Protein AF-A0A1X7VG67-F1 (afdb_monomer_lite)

Secondary structure (DSSP, 8-state):
-HHHHHHHHT--------HHHHHHH--HHHHHHHHHHHHHHHHHHHHHHHHHSGGGTTS-----PPPEEEEE--TTS-HHHHHHHHHHHHHHHH-PPTT--SEEEEESSHHHHHHTT-EEHHHHHT----BTTB-PPP-PPPHHHHHHHHHHTTT--EEEETTGGGSBHHHHHHHHHHHHHHHT--SGGGG-EEEEEE-TTSPPPTTS-B--

Foldseek 3Di:
DPQLVVLVVLPDPDPPAALVRLLVPDDPVLNVVLVVLLVLVVLVLVVVVQCVPPVNVPDPDPDSQAAEEEAADDPPNCLLSSLLSSLNSQCVSPVDDRLADQEAEEECDQVQQSSNSHYHLCVLLVADDDDPLDDDDQDDDDPVVLVSSLSRHVNHAEYEYEALQQAAPVSLVSQQVSLCSSLVDPPGNVSHHYYYYHYPPDDHHDSHHGPD

Organism: Amphimedon queenslandica (NCBI:txid400682)

pLDDT: mean 86.24, std 13.5, range [42.44, 98.38]

Sequence (212 aa):
MEAVADIADMHINVPNLTLEQRETMLNVDQKRIFDKIKSHLISQKEREDLLENESSRLLRLDNIKLLRMFISGVGGTGKSFLIEAIKCLVDDIWHPKSGEIMCAIVAPTGIAAFNVGGLTIHRLFQLPIEHEGKTAGYWALNKEAQKRIKMTLKNLKIIIVDEVFMVSNLNLAYLHMRLEDIFGTDEWFGSKNILFVGDLLQLPPVNGRPIF

Structure (mmCIF, N/CA/C/O backbone):
data_AF-A0A1X7VG67-F1
#
_entry.id   AF-A0A1X7VG67-F1
#
loop_
_atom_site.group_PDB
_atom_site.id
_atom_site.type_symbol
_atom_site.label_atom_id
_atom_site.label_alt_id
_atom_site.label_comp_id
_atom_site.label_asym_id
_atom_site.label_entity_id
_atom_site.label_seq_id
_atom_site.pdbx_PDB_ins_code
_atom_site.Cartn_x
_atom_site.Cartn_y
_atom_site.Cartn_z
_atom_site.occupancy
_atom_site.B_iso_or_equiv
_atom_site.auth_seq_id
_atom_site.auth_comp_id
_atom_site.auth_asym_id
_atom_site.auth_atom_id
_atom_site.pdbx_PDB_model_num
ATOM 1 N N . MET A 1 1 ? 11.122 -9.925 13.834 1.00 45.12 1 MET A N 1
ATOM 2 C CA . MET A 1 1 ? 12.163 -8.992 14.289 1.00 45.12 1 MET A CA 1
ATOM 3 C C . MET A 1 1 ? 12.830 -8.342 13.097 1.00 45.12 1 MET A C 1
ATOM 5 O O . MET A 1 1 ? 12.718 -7.136 13.038 1.00 45.12 1 MET A O 1
ATOM 9 N N . GLU A 1 2 ? 13.354 -9.088 12.115 1.00 56.94 2 GLU A N 1
ATOM 10 C CA . GLU A 1 2 ? 14.059 -8.489 10.962 1.00 56.94 2 GLU A CA 1
ATOM 11 C C . GLU A 1 2 ? 13.278 -7.405 10.195 1.00 56.94 2 GLU A C 1
ATOM 13 O O . GLU A 1 2 ? 13.667 -6.263 10.282 1.00 56.94 2 GLU A O 1
ATOM 18 N N . ALA A 1 3 ? 12.132 -7.668 9.550 1.00 52.38 3 ALA A N 1
ATOM 19 C CA . ALA A 1 3 ? 11.489 -6.639 8.701 1.00 52.38 3 ALA A CA 1
ATOM 20 C C . ALA A 1 3 ? 11.080 -5.329 9.423 1.00 52.38 3 ALA A C 1
ATOM 22 O O . ALA A 1 3 ? 11.055 -4.272 8.808 1.00 52.38 3 ALA A O 1
ATOM 23 N N . VAL A 1 4 ? 10.740 -5.383 10.717 1.00 52.97 4 VAL A N 1
ATOM 24 C CA . VAL A 1 4 ? 10.391 -4.179 11.502 1.00 52.97 4 VAL A CA 1
ATOM 25 C C . VAL A 1 4 ? 11.649 -3.480 12.023 1.00 52.97 4 VAL A C 1
ATOM 27 O O . VAL A 1 4 ? 11.686 -2.255 12.037 1.00 52.97 4 VAL A O 1
ATOM 30 N N . ALA A 1 5 ? 12.677 -4.241 12.415 1.00 57.22 5 ALA A N 1
ATOM 31 C CA . ALA A 1 5 ? 13.991 -3.683 12.731 1.00 57.22 5 ALA A CA 1
ATOM 32 C C . ALA A 1 5 ? 14.588 -2.994 11.494 1.00 57.22 5 ALA A C 1
ATOM 34 O O . ALA A 1 5 ? 14.977 -1.841 11.582 1.00 57.22 5 ALA A O 1
ATOM 35 N N . ASP A 1 6 ? 14.496 -3.637 10.327 1.00 58.19 6 ASP A N 1
ATOM 36 C CA . ASP A 1 6 ? 14.920 -3.093 9.038 1.00 58.19 6 ASP A CA 1
ATOM 37 C C . ASP A 1 6 ? 14.194 -1.762 8.742 1.00 58.19 6 ASP A C 1
ATOM 39 O O . ASP A 1 6 ? 14.838 -0.788 8.380 1.00 58.19 6 ASP A O 1
ATOM 43 N N . ILE A 1 7 ? 12.871 -1.658 8.963 1.00 57.19 7 ILE A N 1
ATOM 44 C CA . ILE A 1 7 ? 12.135 -0.382 8.796 1.00 57.19 7 ILE A CA 1
ATOM 45 C C . ILE A 1 7 ? 12.596 0.683 9.803 1.00 57.19 7 ILE A C 1
ATOM 47 O O . ILE A 1 7 ? 12.692 1.855 9.444 1.00 57.19 7 ILE A O 1
ATOM 51 N N . ALA A 1 8 ? 12.869 0.300 11.054 1.00 52.00 8 ALA A N 1
ATOM 52 C CA . ALA A 1 8 ? 13.383 1.223 12.064 1.00 52.00 8 ALA A CA 1
ATOM 53 C C . ALA A 1 8 ? 14.789 1.742 11.704 1.00 52.00 8 ALA A C 1
ATOM 55 O O . ALA A 1 8 ? 15.074 2.916 11.938 1.00 52.00 8 ALA A O 1
ATOM 56 N N . ASP A 1 9 ? 15.612 0.909 11.066 1.00 49.28 9 ASP A N 1
ATOM 57 C CA . ASP A 1 9 ? 16.961 1.244 10.598 1.00 49.28 9 ASP A CA 1
ATOM 58 C C . ASP A 1 9 ? 16.964 1.993 9.246 1.00 49.28 9 ASP A C 1
ATOM 60 O O . ASP A 1 9 ? 17.943 2.651 8.898 1.00 49.28 9 ASP A O 1
ATOM 64 N N . MET A 1 10 ? 15.859 1.957 8.489 1.00 49.59 10 MET A N 1
ATOM 65 C CA . MET A 1 10 ? 15.687 2.630 7.189 1.00 49.59 10 MET A CA 1
ATOM 66 C C . MET A 1 10 ? 15.267 4.109 7.287 1.00 49.59 10 MET A C 1
ATOM 68 O O . MET A 1 10 ? 14.844 4.692 6.286 1.00 49.59 10 MET A O 1
ATOM 72 N N . HIS A 1 11 ? 15.401 4.753 8.453 1.00 46.88 11 HIS A N 1
ATOM 73 C CA . HIS A 1 11 ? 15.203 6.202 8.582 1.00 46.88 11 HIS A CA 1
ATOM 74 C C . HIS A 1 11 ? 16.294 6.965 7.813 1.00 46.88 11 HIS A C 1
ATOM 76 O O . HIS A 1 11 ? 17.353 7.306 8.338 1.00 46.88 11 HIS A O 1
ATOM 82 N N . ILE A 1 12 ? 16.021 7.247 6.541 1.00 45.28 12 ILE A N 1
ATOM 83 C CA . ILE A 1 12 ? 16.761 8.228 5.748 1.00 45.28 12 ILE A CA 1
ATOM 84 C C . ILE A 1 12 ? 16.631 9.590 6.442 1.00 45.28 12 ILE A C 1
ATOM 86 O O . ILE A 1 12 ? 15.564 9.928 6.953 1.00 45.28 12 ILE A O 1
ATOM 90 N N . ASN A 1 13 ? 17.716 10.373 6.424 1.00 42.44 13 ASN A N 1
ATOM 91 C CA . ASN A 1 13 ? 17.780 11.800 6.769 1.00 42.44 13 ASN A CA 1
ATOM 92 C C . ASN A 1 13 ? 16.864 12.647 5.855 1.00 42.44 13 ASN A C 1
ATOM 94 O O . ASN A 1 13 ? 17.321 13.503 5.098 1.00 42.44 13 ASN A O 1
ATOM 98 N N . VAL A 1 14 ? 15.559 12.400 5.890 1.00 49.91 14 VAL A N 1
ATOM 99 C CA . VAL A 1 14 ? 14.552 13.331 5.397 1.00 49.91 14 VAL A CA 1
ATOM 100 C C . VAL A 1 14 ? 14.423 14.403 6.481 1.00 49.91 14 VAL A C 1
ATOM 102 O O . VAL A 1 14 ? 14.423 14.052 7.665 1.00 49.91 14 VAL A O 1
ATOM 105 N N . PRO A 1 15 ? 14.346 15.704 6.149 1.00 54.53 15 PRO A N 1
ATOM 106 C CA . PRO A 1 15 ? 14.003 16.705 7.151 1.00 54.53 15 PRO A CA 1
ATOM 107 C C . PRO A 1 15 ? 12.752 16.236 7.904 1.00 54.53 15 PRO A C 1
ATOM 109 O O . PRO A 1 15 ? 11.798 15.776 7.273 1.00 54.53 15 PRO A O 1
ATOM 112 N N . ASN A 1 16 ? 12.781 16.306 9.239 1.00 69.12 16 ASN A N 1
ATOM 113 C CA . ASN A 1 16 ? 11.649 15.975 10.109 1.00 69.12 16 ASN A CA 1
ATOM 114 C C . ASN A 1 16 ? 10.507 16.973 9.855 1.00 69.12 16 ASN A C 1
ATOM 116 O O . ASN A 1 16 ? 10.297 17.908 10.623 1.00 69.12 16 ASN A O 1
ATOM 120 N N . LEU A 1 17 ? 9.820 16.808 8.727 1.00 82.31 17 LEU A N 1
ATOM 121 C CA . LEU A 1 17 ? 8.670 17.599 8.332 1.00 82.31 17 LEU A CA 1
ATOM 122 C C . LEU A 1 17 ? 7.432 17.017 9.000 1.00 82.31 17 LEU A C 1
ATOM 124 O O . LEU A 1 17 ? 7.167 15.814 8.892 1.00 82.31 17 LEU A O 1
ATOM 128 N N . THR A 1 18 ? 6.661 17.882 9.649 1.00 89.62 18 THR A N 1
ATOM 129 C CA . THR A 1 18 ? 5.347 17.527 10.188 1.00 89.62 18 THR A CA 1
ATOM 130 C C . THR A 1 18 ? 4.361 17.230 9.058 1.00 89.62 18 THR A C 1
ATOM 132 O O . THR A 1 18 ? 4.576 17.610 7.902 1.00 89.62 18 THR A O 1
ATOM 135 N N . LEU A 1 19 ? 3.243 16.576 9.385 1.00 91.19 19 LEU A N 1
ATOM 136 C CA . LEU A 1 19 ? 2.156 16.356 8.430 1.00 91.19 19 LEU A CA 1
ATOM 137 C C . LEU A 1 19 ? 1.671 17.677 7.810 1.00 91.19 19 LEU A C 1
ATOM 139 O O . LEU A 1 19 ? 1.548 17.775 6.594 1.00 91.19 19 LEU A O 1
ATOM 143 N N . GLU A 1 20 ? 1.481 18.713 8.629 1.00 91.62 20 GLU A N 1
ATOM 144 C CA . GLU A 1 20 ? 1.053 20.044 8.181 1.00 91.62 20 GLU A CA 1
ATOM 145 C C . GLU A 1 20 ? 2.049 20.676 7.192 1.00 91.62 20 GLU A C 1
ATOM 147 O O . GLU A 1 20 ? 1.663 21.182 6.135 1.00 91.62 20 GLU A O 1
ATOM 152 N N . GLN A 1 21 ? 3.352 20.580 7.478 1.00 92.00 21 GLN A N 1
ATOM 153 C CA . GLN A 1 21 ? 4.392 21.059 6.565 1.00 92.00 21 GLN A CA 1
ATOM 154 C C . GLN A 1 21 ? 4.376 20.288 5.242 1.00 92.00 21 GLN A C 1
ATOM 156 O O . GLN A 1 21 ? 4.475 20.891 4.177 1.00 92.00 21 GLN A O 1
ATOM 161 N N . ARG A 1 22 ? 4.190 18.964 5.282 1.00 92.81 22 ARG A N 1
ATOM 162 C CA . ARG A 1 22 ? 4.081 18.152 4.062 1.00 92.81 22 ARG A CA 1
ATOM 163 C C . ARG A 1 22 ? 2.857 18.534 3.242 1.00 92.81 22 ARG A C 1
ATOM 165 O O . ARG A 1 22 ? 2.981 18.695 2.034 1.00 92.81 22 ARG A O 1
ATOM 172 N N . GLU A 1 23 ? 1.707 18.732 3.884 1.00 93.19 23 GLU A N 1
ATOM 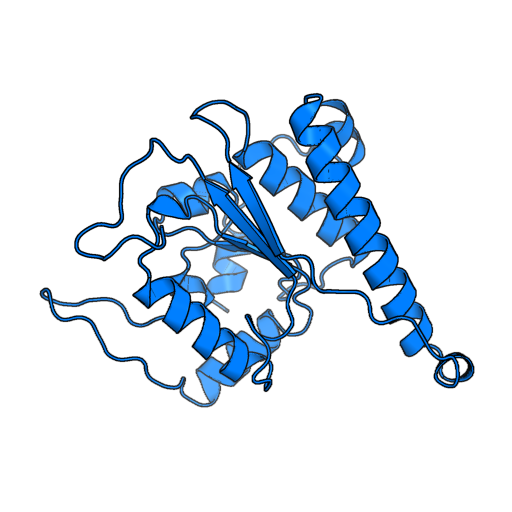173 C CA . GLU A 1 23 ? 0.461 19.112 3.212 1.00 93.19 23 GLU A CA 1
ATOM 174 C C . GLU A 1 23 ? 0.571 20.445 2.465 1.00 93.19 23 GLU A C 1
ATOM 176 O O . GLU A 1 23 ? 0.061 20.558 1.351 1.00 93.19 23 GLU A O 1
ATOM 181 N N . THR A 1 24 ? 1.251 21.435 3.050 1.00 94.31 24 THR A N 1
ATOM 182 C CA . THR A 1 24 ? 1.459 22.752 2.415 1.00 94.31 24 THR A CA 1
ATOM 183 C C . THR A 1 24 ? 2.445 22.715 1.247 1.00 94.31 24 THR A C 1
ATOM 185 O O . THR A 1 24 ? 2.394 23.580 0.376 1.00 94.31 24 THR A O 1
ATOM 188 N N . MET A 1 25 ? 3.317 21.705 1.200 1.00 94.75 25 MET A N 1
ATOM 189 C CA . MET A 1 25 ? 4.296 21.496 0.130 1.00 94.75 25 MET A CA 1
ATOM 190 C C . MET A 1 25 ? 3.759 20.679 -1.057 1.00 94.75 25 MET A C 1
ATOM 192 O O . MET A 1 25 ? 4.447 20.569 -2.073 1.00 94.75 25 MET A O 1
ATOM 196 N N . LEU A 1 26 ? 2.555 20.101 -0.963 1.00 95.25 26 LEU A N 1
ATOM 197 C CA . LEU A 1 26 ? 1.952 19.357 -2.072 1.00 95.25 26 LEU A CA 1
ATOM 198 C C . LEU A 1 26 ? 1.539 20.306 -3.202 1.00 95.25 26 LEU A C 1
ATOM 200 O O . LEU A 1 26 ? 0.904 21.336 -2.976 1.00 95.25 26 LEU A O 1
ATOM 204 N N . ASN A 1 27 ? 1.832 19.923 -4.446 1.00 94.56 27 ASN A N 1
ATOM 205 C CA . ASN A 1 27 ? 1.261 20.610 -5.603 1.00 94.56 27 ASN A CA 1
ATOM 206 C C . ASN A 1 27 ? -0.253 20.334 -5.721 1.00 94.56 27 ASN A C 1
ATOM 208 O O . ASN A 1 27 ? -0.798 19.470 -5.037 1.00 94.56 27 ASN A O 1
ATOM 212 N N . VAL A 1 28 ? -0.943 21.051 -6.612 1.00 96.00 28 VAL A N 1
ATOM 213 C CA . VAL A 1 28 ? -2.412 20.988 -6.745 1.00 96.00 28 VAL A CA 1
ATOM 214 C C . VAL A 1 28 ? -2.927 19.563 -7.001 1.00 96.00 28 VAL A C 1
ATOM 216 O O . VAL A 1 28 ? -3.897 19.135 -6.370 1.00 96.00 28 VAL A O 1
ATOM 219 N N . ASP A 1 29 ? -2.269 18.805 -7.880 1.00 94.44 29 ASP A N 1
ATOM 220 C CA . ASP A 1 29 ? -2.687 17.440 -8.221 1.00 94.44 29 ASP A CA 1
ATOM 221 C C . ASP A 1 29 ? -2.422 16.461 -7.074 1.00 94.44 29 ASP A C 1
ATOM 223 O O . ASP A 1 29 ? -3.289 15.661 -6.709 1.00 94.44 29 ASP A O 1
ATOM 227 N N . GLN A 1 30 ? -1.244 16.559 -6.457 1.00 96.25 30 GLN A N 1
ATOM 228 C CA . GLN A 1 30 ? -0.886 15.782 -5.275 1.00 96.25 30 GLN A CA 1
ATOM 229 C C . GLN A 1 30 ? -1.851 16.063 -4.121 1.00 96.25 30 GLN A C 1
ATOM 231 O O . GLN A 1 30 ? -2.331 15.121 -3.494 1.00 96.25 30 GLN A O 1
ATOM 236 N N . LYS A 1 31 ? -2.183 17.335 -3.870 1.00 97.12 31 LYS A N 1
ATOM 237 C CA . LYS A 1 31 ? -3.097 17.756 -2.804 1.00 97.12 31 LYS A CA 1
ATOM 238 C C . LYS A 1 31 ? -4.499 17.202 -3.030 1.00 97.12 31 LYS A C 1
ATOM 240 O O . LYS A 1 31 ? -5.077 16.631 -2.113 1.00 97.12 31 LYS A O 1
ATOM 245 N N . ARG A 1 32 ? -5.004 17.235 -4.268 1.00 97.31 32 ARG A N 1
ATOM 246 C CA . ARG A 1 32 ? -6.292 16.619 -4.626 1.00 97.31 32 ARG A CA 1
ATOM 247 C C . ARG A 1 32 ? -6.329 15.117 -4.323 1.00 97.31 32 ARG A C 1
ATOM 249 O O . ARG A 1 32 ? -7.335 14.614 -3.822 1.00 97.31 32 ARG A O 1
ATOM 256 N N . ILE A 1 33 ? -5.260 14.391 -4.654 1.00 97.44 33 ILE A N 1
ATOM 257 C CA . ILE A 1 33 ? -5.152 12.952 -4.369 1.00 97.44 33 ILE A CA 1
ATOM 258 C C . ILE A 1 33 ? -5.068 12.720 -2.859 1.00 97.44 33 ILE A C 1
ATOM 260 O O . ILE A 1 33 ? -5.794 11.883 -2.322 1.00 97.44 33 ILE A O 1
ATOM 264 N N . PHE A 1 34 ? -4.213 13.483 -2.184 1.00 98.06 34 PHE A N 1
ATOM 265 C CA . PHE A 1 34 ? -3.998 13.406 -0.749 1.00 98.06 34 PHE A CA 1
ATOM 266 C C . PHE A 1 34 ? -5.288 13.664 0.038 1.00 98.06 34 PHE A C 1
ATOM 268 O O . PHE A 1 34 ? -5.648 12.855 0.885 1.00 98.06 34 PHE A O 1
ATOM 275 N N . ASP A 1 35 ? -6.038 14.717 -0.290 1.00 97.88 35 ASP A N 1
ATOM 276 C CA . ASP A 1 35 ? -7.285 15.071 0.398 1.00 97.88 35 ASP A CA 1
ATOM 277 C C . ASP A 1 35 ? -8.365 13.997 0.220 1.00 97.88 35 ASP A C 1
ATOM 279 O O . ASP A 1 35 ? -9.099 13.683 1.159 1.00 97.88 35 ASP A O 1
ATOM 283 N N . LYS A 1 36 ? -8.422 13.361 -0.958 1.00 97.88 36 LYS A N 1
ATOM 284 C CA . LYS A 1 36 ? -9.307 12.212 -1.195 1.00 97.88 36 LYS A CA 1
ATOM 285 C C . LYS A 1 36 ? -8.945 11.025 -0.298 1.00 97.88 36 LYS A C 1
ATOM 287 O O . LYS A 1 36 ? -9.838 10.399 0.269 1.00 97.88 36 LYS A O 1
ATOM 292 N N . ILE A 1 37 ? -7.654 10.712 -0.173 1.00 98.12 37 ILE A N 1
ATOM 293 C CA . ILE A 1 37 ? -7.167 9.638 0.705 1.00 98.12 37 ILE A CA 1
ATOM 294 C C . ILE A 1 37 ? -7.446 9.995 2.171 1.00 98.12 37 ILE A C 1
ATOM 296 O O . ILE A 1 37 ? -7.961 9.162 2.909 1.00 98.12 37 ILE A O 1
ATOM 300 N N . LYS A 1 38 ? -7.182 11.241 2.575 1.00 98.00 38 LYS A N 1
ATOM 301 C CA . LYS A 1 38 ? -7.423 11.756 3.927 1.00 98.00 38 LYS A CA 1
ATOM 302 C C . LYS A 1 38 ? -8.879 11.653 4.340 1.00 98.00 38 LYS A C 1
ATOM 304 O O . LYS A 1 38 ? -9.159 11.053 5.370 1.00 98.00 38 LYS A O 1
ATOM 309 N N . SER A 1 39 ? -9.800 12.155 3.521 1.00 97.00 39 SER A N 1
ATOM 310 C CA . SER A 1 39 ? -11.235 12.041 3.797 1.00 97.00 39 SER A CA 1
ATOM 311 C C . SER A 1 39 ? -11.663 10.582 3.967 1.00 97.00 39 SER A C 1
ATOM 313 O O . SER A 1 39 ? -12.365 10.259 4.921 1.00 97.00 39 SER A O 1
ATOM 315 N N . HIS A 1 40 ? -11.184 9.689 3.096 1.00 97.06 40 HIS A N 1
ATOM 316 C CA . HIS A 1 40 ? -11.488 8.262 3.180 1.00 97.06 40 HIS A CA 1
ATOM 317 C C . HIS A 1 40 ? -10.969 7.618 4.476 1.00 97.06 40 HIS A C 1
ATOM 319 O O . HIS A 1 40 ? -11.702 6.889 5.144 1.00 97.06 40 HIS A O 1
ATOM 325 N N . LEU A 1 41 ? -9.710 7.879 4.836 1.00 96.81 41 LEU A N 1
ATOM 326 C CA . LEU A 1 41 ? -9.084 7.322 6.037 1.00 96.81 41 LEU A CA 1
ATOM 327 C C . LEU A 1 41 ? -9.730 7.854 7.323 1.00 96.81 41 LEU A C 1
ATOM 329 O O . LEU A 1 41 ? -9.944 7.075 8.248 1.00 96.81 41 LEU A O 1
ATOM 333 N N . ILE A 1 42 ? -10.106 9.136 7.362 1.00 96.00 42 ILE A N 1
ATOM 334 C CA . ILE A 1 42 ? -10.838 9.722 8.494 1.00 96.00 42 ILE A CA 1
ATOM 335 C C . ILE A 1 42 ? -12.189 9.024 8.676 1.00 96.00 42 ILE A C 1
ATOM 337 O O . ILE A 1 42 ? -12.471 8.546 9.769 1.00 96.00 42 ILE A O 1
ATOM 341 N N . SER A 1 43 ? -12.981 8.853 7.611 1.00 94.00 43 SER A N 1
ATOM 342 C CA . SER A 1 43 ? -14.260 8.133 7.712 1.00 94.00 43 SER A CA 1
ATOM 343 C C . SER A 1 43 ? -14.084 6.681 8.169 1.00 94.00 43 SER A C 1
ATOM 345 O O . SER A 1 43 ? -14.915 6.151 8.907 1.00 94.00 43 SER A O 1
ATOM 347 N N . GLN A 1 44 ? -12.996 6.017 7.760 1.00 93.38 44 GLN A N 1
ATOM 348 C CA . GLN A 1 44 ? -12.670 4.685 8.274 1.00 93.38 44 GLN A CA 1
ATOM 349 C C . GLN A 1 44 ? -12.354 4.704 9.768 1.00 93.38 44 GLN A C 1
ATOM 351 O O . GLN A 1 44 ? -12.870 3.854 10.490 1.00 93.38 44 GLN A O 1
ATOM 356 N N . LYS A 1 45 ? -11.550 5.666 10.233 1.00 93.69 45 LYS A N 1
ATOM 357 C CA . LYS A 1 45 ? -11.225 5.825 11.653 1.00 93.69 45 LYS A CA 1
ATOM 358 C C . LYS A 1 45 ? -12.477 6.089 12.491 1.00 93.69 45 LYS A C 1
ATOM 360 O O . LYS A 1 45 ? -12.700 5.383 13.467 1.00 93.69 45 LYS A O 1
ATOM 365 N N . GLU A 1 46 ? -13.332 7.015 12.063 1.00 91.94 46 GLU A N 1
ATOM 366 C CA . GLU A 1 46 ? -14.606 7.322 12.730 1.00 91.94 46 GLU A CA 1
ATOM 367 C C . GLU A 1 46 ? -15.481 6.070 12.877 1.00 91.94 46 GLU A C 1
ATOM 369 O O . GLU A 1 46 ? -16.049 5.811 13.938 1.00 91.94 46 GLU A O 1
ATOM 374 N N . ARG A 1 47 ? -15.559 5.239 11.830 1.00 88.12 47 ARG A N 1
ATOM 375 C CA . ARG A 1 47 ? -16.298 3.974 11.890 1.00 88.12 47 ARG A CA 1
ATOM 376 C C . ARG A 1 47 ? -15.671 2.971 12.858 1.00 88.12 47 ARG A C 1
ATOM 378 O O . ARG A 1 47 ? -16.409 2.270 13.547 1.00 88.12 47 ARG A O 1
ATOM 385 N N . GLU A 1 48 ? -14.347 2.854 12.882 1.00 89.75 48 GLU A N 1
ATOM 386 C CA . GLU A 1 48 ? -13.649 1.984 13.836 1.00 89.75 48 GLU A CA 1
ATOM 387 C C . GLU A 1 48 ? -13.940 2.412 15.280 1.00 89.75 48 GLU A C 1
ATOM 389 O O . GLU A 1 48 ? -14.357 1.575 16.081 1.00 89.75 48 GLU A O 1
ATOM 394 N N . ASP A 1 49 ? -13.852 3.712 15.573 1.00 89.25 49 ASP A N 1
ATOM 395 C CA . ASP A 1 49 ? -14.129 4.276 16.900 1.00 89.25 49 ASP A CA 1
ATOM 396 C C . ASP A 1 49 ? -15.588 4.040 17.334 1.00 89.25 49 ASP A C 1
ATOM 398 O O . ASP A 1 49 ? -15.870 3.734 18.496 1.00 89.25 49 ASP A O 1
ATOM 402 N N . LEU A 1 50 ? -16.537 4.103 16.392 1.00 86.12 50 LEU A N 1
ATOM 403 C CA . LEU A 1 50 ? -17.937 3.757 16.650 1.00 86.12 50 LEU A CA 1
ATOM 404 C C . LEU A 1 50 ? -18.134 2.266 16.958 1.00 86.12 50 LEU A C 1
ATOM 406 O O . LEU A 1 50 ? -18.963 1.932 17.797 1.00 86.12 50 LEU A O 1
ATOM 410 N N . LEU A 1 51 ? -17.405 1.361 16.300 1.00 82.62 51 LEU A N 1
ATOM 411 C CA . LEU A 1 51 ? -17.532 -0.089 16.513 1.00 82.62 51 LEU A CA 1
ATOM 412 C C . LEU A 1 51 ? -16.877 -0.571 17.815 1.00 82.62 51 LEU A C 1
ATOM 414 O O . LEU A 1 51 ? -17.295 -1.599 18.372 1.00 82.62 51 LEU A O 1
ATOM 418 N N . GLU A 1 52 ? -15.863 0.153 18.288 1.00 82.38 52 GLU A N 1
ATOM 419 C CA . GLU A 1 52 ? -15.260 -0.040 19.608 1.00 82.38 52 GLU A CA 1
ATOM 420 C C . GLU A 1 52 ? -16.219 0.373 20.737 1.00 82.38 52 GLU A C 1
ATOM 422 O O . GLU A 1 52 ? -16.190 -0.222 21.815 1.00 82.38 52 GLU A O 1
ATOM 427 N N . ASN A 1 53 ? -17.136 1.312 20.480 1.00 79.62 53 ASN A N 1
ATOM 428 C CA . ASN A 1 53 ? -18.178 1.700 21.426 1.00 79.62 53 ASN A CA 1
ATOM 429 C C . ASN A 1 53 ? -19.389 0.744 21.358 1.00 79.62 53 ASN A C 1
ATOM 431 O O . ASN A 1 53 ? -20.173 0.762 20.407 1.00 79.62 53 ASN A O 1
ATOM 435 N N . GLU A 1 54 ? -19.576 -0.089 22.390 1.00 66.19 54 GLU A N 1
ATOM 436 C CA . GLU A 1 54 ? -20.618 -1.132 22.430 1.00 66.19 54 GLU A CA 1
ATOM 437 C C . GLU A 1 54 ? -22.043 -0.613 22.174 1.00 66.19 54 GLU A C 1
ATOM 439 O O . GLU A 1 54 ? -22.842 -1.315 21.551 1.00 66.19 54 GLU A O 1
ATOM 444 N N . SER A 1 55 ? -22.346 0.626 22.574 1.00 69.31 55 SER A N 1
ATOM 445 C CA . SER A 1 55 ? -23.670 1.249 22.402 1.00 69.31 55 SER A CA 1
ATOM 446 C C . SER A 1 55 ? -24.035 1.514 20.934 1.00 69.31 55 SER A C 1
ATOM 448 O O . SER A 1 55 ? -25.214 1.575 20.587 1.00 69.31 55 SER A O 1
ATOM 450 N N . SER A 1 56 ? -23.037 1.652 20.059 1.00 63.19 56 SER A N 1
ATOM 451 C CA . SER A 1 56 ? -23.211 2.062 18.659 1.00 63.19 56 SER A CA 1
ATOM 452 C C . SER A 1 56 ? -23.263 0.883 17.679 1.00 63.19 56 SER A C 1
ATOM 454 O O . SER A 1 56 ? -23.576 1.075 16.504 1.00 63.19 56 SER A O 1
ATOM 456 N N . ARG A 1 57 ? -23.031 -0.356 18.145 1.00 58.84 57 ARG A N 1
ATOM 457 C CA . ARG A 1 57 ? -23.015 -1.578 17.309 1.00 58.84 57 ARG A CA 1
ATOM 458 C C . ARG A 1 57 ? -24.355 -1.916 16.643 1.00 58.84 57 ARG A C 1
ATOM 460 O O . ARG A 1 57 ? -24.378 -2.689 15.690 1.00 58.84 57 ARG A O 1
ATOM 467 N N . LEU A 1 58 ? -25.459 -1.353 17.138 1.00 59.56 58 LEU A N 1
ATOM 468 C CA . LEU A 1 58 ? -26.814 -1.559 16.608 1.00 59.56 58 LEU A CA 1
ATOM 469 C C . LEU A 1 58 ? -27.169 -0.613 15.447 1.00 59.56 58 LEU A C 1
ATOM 471 O O . LEU A 1 58 ? -28.207 -0.794 14.808 1.00 59.56 58 LEU A O 1
ATOM 475 N N . LEU A 1 59 ? -26.333 0.388 15.157 1.00 62.69 59 LEU A N 1
ATOM 476 C CA . LEU A 1 59 ? -26.550 1.294 14.034 1.00 62.69 59 LEU A CA 1
ATOM 477 C C . LEU A 1 59 ? -26.137 0.605 12.728 1.00 62.69 59 LEU A C 1
ATOM 479 O O . LEU A 1 59 ? -25.037 0.062 12.613 1.00 62.69 59 LEU A O 1
ATOM 483 N N . ARG A 1 60 ? -27.013 0.645 11.714 1.00 56.91 60 ARG A N 1
ATOM 484 C CA . ARG A 1 60 ? -26.630 0.317 10.335 1.00 56.91 60 ARG A CA 1
ATOM 485 C C . ARG A 1 60 ? -25.626 1.366 9.867 1.00 56.91 60 ARG A C 1
ATOM 487 O O . ARG A 1 60 ? -26.011 2.440 9.423 1.00 56.91 60 ARG A O 1
ATOM 494 N N . LEU A 1 61 ? -24.347 1.053 10.015 1.00 63.91 61 LEU A N 1
ATOM 495 C CA . LEU A 1 61 ? -23.258 1.841 9.462 1.00 63.91 61 LEU A CA 1
ATOM 496 C C . LEU A 1 61 ? -23.166 1.531 7.970 1.00 63.91 61 LEU A C 1
ATOM 498 O O . LEU A 1 61 ? -23.061 0.362 7.586 1.00 63.91 61 LEU A O 1
ATOM 502 N N . ASP A 1 62 ? -23.197 2.568 7.138 1.00 66.31 62 ASP A N 1
ATOM 503 C CA . ASP A 1 62 ? -22.972 2.407 5.708 1.00 66.31 62 ASP A CA 1
ATOM 504 C C . ASP A 1 62 ? -21.628 1.719 5.457 1.00 66.31 62 ASP A C 1
ATOM 506 O O . ASP A 1 62 ? -20.626 1.917 6.166 1.00 66.31 62 ASP A O 1
ATOM 510 N N . ASN A 1 63 ? -21.610 0.844 4.450 1.00 71.56 63 ASN A N 1
ATOM 511 C CA . ASN A 1 63 ? -20.409 0.086 4.172 1.00 71.56 63 ASN A CA 1
ATOM 512 C C . ASN A 1 63 ? -19.375 0.993 3.491 1.00 71.56 63 ASN A C 1
ATOM 514 O O . ASN A 1 63 ? -19.548 1.362 2.330 1.00 71.56 63 ASN A O 1
ATOM 518 N N . ILE A 1 64 ? -18.301 1.359 4.200 1.00 82.38 64 ILE A N 1
ATOM 519 C CA . ILE A 1 64 ? -17.221 2.159 3.621 1.00 82.38 64 ILE A CA 1
ATOM 520 C C . ILE A 1 64 ? -16.499 1.277 2.609 1.00 82.38 64 ILE A C 1
ATOM 522 O O . ILE A 1 64 ? -15.807 0.322 2.969 1.00 82.38 64 ILE A O 1
ATOM 526 N N . LYS A 1 65 ? -16.680 1.584 1.324 1.00 89.94 65 LYS A N 1
ATOM 527 C CA . LYS A 1 65 ? -16.021 0.863 0.237 1.00 89.94 65 LYS A CA 1
ATOM 528 C C . LYS A 1 65 ? -14.510 1.031 0.354 1.00 89.94 65 LYS A C 1
ATOM 530 O O . LYS A 1 65 ? -14.033 2.151 0.454 1.00 89.94 65 LYS A O 1
ATOM 535 N N . LEU A 1 66 ? -13.762 -0.067 0.280 1.00 93.62 66 LEU A N 1
ATOM 536 C CA . LEU A 1 66 ? -12.299 -0.042 0.343 1.00 93.62 66 LEU A CA 1
ATOM 537 C C . LEU A 1 66 ? -11.693 0.865 -0.730 1.00 93.62 66 LEU A C 1
ATOM 539 O O . LEU A 1 66 ? -12.104 0.834 -1.896 1.00 93.62 66 LEU A O 1
ATOM 543 N N . LEU A 1 67 ? -10.675 1.630 -0.340 1.00 95.69 67 LEU A N 1
ATOM 544 C CA . LEU A 1 67 ? -9.953 2.500 -1.252 1.00 95.69 67 LEU A CA 1
ATOM 545 C C . LEU A 1 67 ? -9.022 1.665 -2.123 1.00 95.69 67 LEU A C 1
ATOM 547 O O . LEU A 1 67 ? -8.095 1.026 -1.629 1.00 95.69 67 LEU A O 1
ATOM 551 N N . ARG A 1 68 ? -9.276 1.679 -3.430 1.00 95.25 68 ARG A N 1
ATOM 552 C CA . ARG A 1 68 ? -8.414 1.064 -4.442 1.00 95.25 68 ARG A CA 1
ATOM 553 C C . ARG A 1 68 ? -8.129 2.109 -5.499 1.00 95.25 68 ARG A C 1
ATOM 555 O O . ARG A 1 68 ? -9.041 2.510 -6.222 1.00 95.25 68 ARG A O 1
ATOM 562 N N . MET A 1 69 ? -6.901 2.606 -5.536 1.00 95.88 69 MET A N 1
ATOM 563 C CA . MET A 1 69 ? -6.516 3.688 -6.440 1.00 95.88 69 MET A CA 1
ATOM 564 C C . MET A 1 69 ? -5.213 3.366 -7.153 1.00 95.88 69 MET A C 1
ATOM 566 O O . MET A 1 69 ? -4.321 2.736 -6.594 1.00 95.88 69 MET A O 1
ATOM 570 N N . PHE A 1 70 ? -5.114 3.851 -8.383 1.00 95.12 70 PHE A N 1
ATOM 571 C CA . PHE A 1 70 ? -3.873 3.921 -9.133 1.00 95.12 70 PHE A CA 1
ATOM 572 C C . PHE A 1 70 ? -3.493 5.395 -9.303 1.00 95.12 70 PHE A C 1
ATOM 574 O O . PHE A 1 70 ? -4.333 6.217 -9.675 1.00 95.12 70 PHE A O 1
ATOM 581 N N . ILE A 1 71 ? -2.246 5.724 -8.980 1.00 95.19 71 ILE A N 1
ATOM 582 C CA . ILE A 1 71 ? -1.670 7.063 -9.025 1.00 95.19 71 ILE A CA 1
ATOM 583 C C . ILE A 1 71 ? -0.527 7.027 -10.035 1.00 95.19 71 ILE A C 1
ATOM 585 O O . ILE A 1 71 ? 0.543 6.479 -9.770 1.00 95.19 71 ILE A O 1
ATOM 589 N N . SER A 1 72 ? -0.772 7.626 -11.197 1.00 92.81 72 SER A N 1
ATOM 590 C CA . SER A 1 72 ? 0.230 7.770 -12.248 1.00 92.81 72 SER A CA 1
ATOM 591 C C . SER A 1 72 ? 0.897 9.134 -12.176 1.00 92.81 72 SER A C 1
ATOM 593 O O . SER A 1 72 ? 0.250 10.143 -11.900 1.00 92.81 72 SER A O 1
ATOM 595 N N . GLY A 1 73 ? 2.175 9.182 -12.521 1.00 90.06 73 GLY A N 1
ATOM 596 C CA . GLY A 1 73 ? 2.887 10.425 -12.783 1.00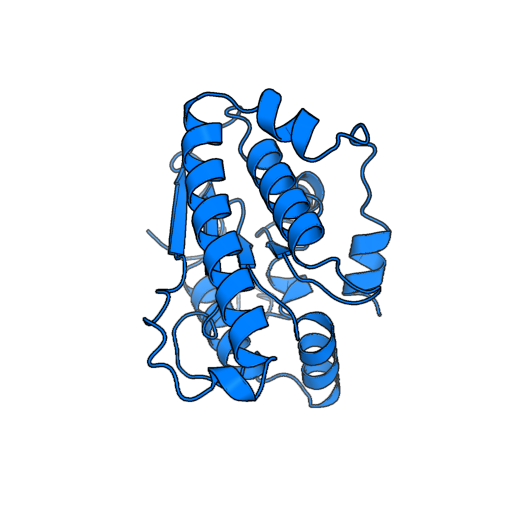 90.06 73 GLY A CA 1
ATOM 597 C C . GLY A 1 73 ? 4.245 10.130 -13.390 1.00 90.06 73 GLY A C 1
ATOM 598 O O . GLY A 1 73 ? 4.862 9.128 -13.032 1.00 90.06 73 GLY A O 1
ATOM 599 N N . VAL A 1 74 ? 4.723 10.994 -14.282 1.00 88.44 74 VAL A N 1
ATOM 600 C CA . VAL A 1 74 ? 6.051 10.821 -14.882 1.00 88.44 74 VAL A CA 1
ATOM 601 C C . VAL A 1 74 ? 7.167 10.945 -13.834 1.00 88.44 74 VAL A C 1
ATOM 603 O O . VAL A 1 74 ? 6.947 11.394 -12.701 1.00 88.44 74 VAL A O 1
ATOM 606 N N . GLY A 1 75 ? 8.377 10.505 -14.168 1.00 85.38 75 GLY A N 1
ATOM 607 C CA . GLY A 1 75 ? 9.571 10.762 -13.359 1.00 85.38 75 GLY A CA 1
ATOM 608 C C . GLY A 1 75 ? 9.680 12.237 -12.937 1.00 85.38 75 GLY A C 1
ATOM 609 O O . GLY A 1 75 ? 9.438 13.142 -13.730 1.00 85.38 75 GLY A O 1
ATOM 610 N N . GLY A 1 76 ? 10.010 12.485 -11.666 1.00 85.56 76 GLY A N 1
ATOM 611 C CA . GLY A 1 76 ? 10.190 13.845 -11.138 1.00 85.56 76 GLY A CA 1
ATOM 612 C C . GLY A 1 76 ? 8.921 14.571 -10.664 1.00 85.56 76 GLY A C 1
ATOM 613 O O . GLY A 1 76 ? 9.036 15.670 -10.138 1.00 85.56 76 GLY A O 1
ATOM 614 N N . THR A 1 77 ? 7.723 13.977 -10.743 1.00 89.31 77 THR A N 1
ATOM 615 C CA . THR A 1 77 ? 6.475 14.620 -10.258 1.00 89.31 77 THR A CA 1
ATOM 616 C C . THR A 1 77 ? 6.253 14.541 -8.741 1.00 89.31 77 THR A C 1
ATOM 618 O O . THR A 1 77 ? 5.165 14.850 -8.258 1.00 89.31 77 THR A O 1
ATOM 621 N N . GLY A 1 78 ? 7.247 14.091 -7.967 1.00 91.19 78 GLY A N 1
ATOM 622 C CA . GLY A 1 78 ? 7.155 14.000 -6.505 1.00 91.19 78 GLY A CA 1
ATOM 623 C C . GLY A 1 78 ? 6.254 12.875 -5.975 1.00 91.19 78 GLY A C 1
ATOM 624 O O . GLY A 1 78 ? 5.687 13.012 -4.895 1.00 91.19 78 GLY A O 1
ATOM 625 N N . LYS A 1 79 ? 6.110 11.756 -6.702 1.00 93.50 79 LYS A N 1
ATOM 626 C CA . LYS A 1 79 ? 5.329 10.583 -6.248 1.00 93.50 79 LYS A CA 1
ATOM 627 C C . LYS A 1 79 ? 5.794 10.062 -4.882 1.00 93.50 79 LYS A C 1
ATOM 629 O O . LYS A 1 79 ? 4.966 9.860 -4.002 1.00 93.50 79 LYS A O 1
ATOM 634 N N . SER A 1 80 ? 7.106 9.931 -4.682 1.00 93.00 80 SER A N 1
ATOM 635 C CA . SER A 1 80 ? 7.695 9.499 -3.406 1.00 93.00 80 SER A CA 1
ATOM 636 C C . SER A 1 80 ? 7.335 10.448 -2.258 1.00 93.00 80 SER A C 1
ATOM 638 O O . SER A 1 80 ? 6.935 9.993 -1.193 1.00 93.00 80 SER A O 1
ATOM 640 N N . PHE A 1 81 ? 7.342 11.764 -2.504 1.00 94.12 81 PHE A N 1
ATOM 641 C CA . PHE A 1 81 ? 6.921 12.758 -1.511 1.00 94.12 81 PHE A CA 1
ATOM 642 C C . PHE A 1 81 ? 5.440 12.607 -1.125 1.00 94.12 81 PHE A C 1
ATOM 644 O O . PHE A 1 81 ? 5.091 12.696 0.052 1.00 94.12 81 PHE A O 1
ATOM 651 N N . LEU A 1 82 ? 4.565 12.318 -2.096 1.00 96.31 82 LEU A N 1
ATOM 652 C CA . LEU A 1 82 ? 3.156 12.021 -1.825 1.00 96.31 82 LEU A CA 1
ATOM 653 C C . 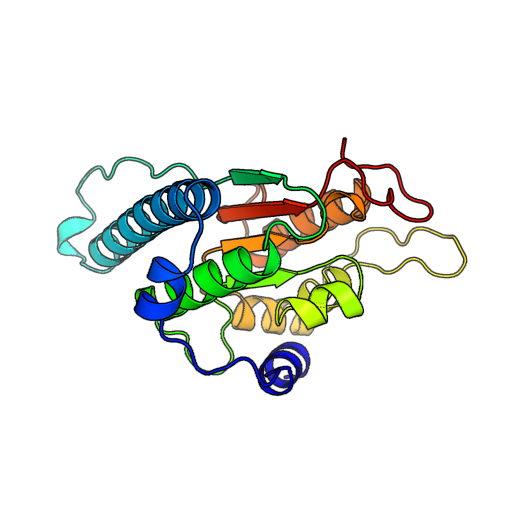LEU A 1 82 ? 2.993 10.736 -0.993 1.00 96.31 82 LEU A C 1
ATOM 655 O O . LEU A 1 82 ? 2.190 10.722 -0.061 1.00 96.31 82 LEU A O 1
ATOM 659 N N . ILE A 1 83 ? 3.758 9.678 -1.291 1.00 96.62 83 ILE A N 1
ATOM 660 C CA . ILE A 1 83 ? 3.761 8.428 -0.509 1.00 96.62 83 ILE A CA 1
ATOM 661 C C . ILE A 1 83 ? 4.160 8.703 0.947 1.00 96.62 83 ILE A C 1
ATOM 663 O O . ILE A 1 83 ? 3.471 8.257 1.866 1.00 96.62 83 ILE A O 1
ATOM 667 N N . GLU A 1 84 ? 5.224 9.477 1.166 1.00 94.38 84 GLU A N 1
ATOM 668 C CA . GLU A 1 84 ? 5.662 9.866 2.509 1.00 94.38 84 GLU A CA 1
ATOM 669 C C . GLU A 1 84 ? 4.597 10.679 3.254 1.00 94.38 84 GLU A C 1
ATOM 671 O O . GLU A 1 84 ? 4.330 10.413 4.425 1.00 94.38 84 GLU A O 1
ATOM 676 N N . ALA A 1 85 ? 3.944 11.638 2.588 1.00 95.94 85 ALA A N 1
ATOM 677 C CA . ALA A 1 85 ? 2.862 12.411 3.194 1.00 95.94 85 ALA A CA 1
ATOM 678 C C . ALA A 1 85 ? 1.695 11.505 3.628 1.00 95.94 85 ALA A C 1
ATOM 680 O O . ALA A 1 85 ? 1.174 11.660 4.732 1.00 95.94 85 ALA A O 1
ATOM 681 N N . ILE A 1 86 ? 1.312 10.526 2.798 1.00 97.62 86 ILE A N 1
ATOM 682 C CA . ILE A 1 86 ? 0.262 9.549 3.132 1.00 97.62 86 ILE A CA 1
ATOM 683 C C . ILE A 1 86 ? 0.685 8.669 4.316 1.00 97.62 86 ILE A C 1
ATOM 685 O O . ILE A 1 86 ? -0.139 8.375 5.178 1.00 97.62 86 ILE A O 1
ATOM 689 N N . LYS A 1 87 ? 1.958 8.262 4.395 1.00 95.94 87 LYS A N 1
ATOM 690 C CA . LYS A 1 87 ? 2.486 7.527 5.554 1.00 95.94 87 LYS A CA 1
ATOM 691 C C . LYS A 1 87 ? 2.338 8.346 6.836 1.00 95.94 87 LYS A C 1
ATOM 693 O O . LYS A 1 87 ? 1.743 7.853 7.788 1.00 95.94 87 LYS A O 1
ATOM 698 N N . CYS A 1 88 ? 2.801 9.599 6.829 1.00 94.50 88 CYS A N 1
ATOM 699 C CA . CYS A 1 88 ? 2.671 10.501 7.974 1.00 94.50 88 CYS A CA 1
ATOM 700 C C . CYS A 1 88 ? 1.209 10.694 8.388 1.00 94.50 88 CYS A C 1
ATOM 702 O O . CYS A 1 88 ? 0.916 10.701 9.575 1.00 94.50 88 CYS A O 1
ATOM 704 N N . LEU A 1 89 ? 0.293 10.799 7.424 1.00 97.12 89 LEU A N 1
ATOM 705 C CA . LEU A 1 89 ? -1.141 10.891 7.688 1.00 97.12 89 LEU A CA 1
ATOM 706 C C . LEU A 1 89 ? -1.687 9.647 8.405 1.00 97.12 89 LEU A C 1
ATOM 708 O O . LEU A 1 89 ? -2.464 9.770 9.345 1.00 97.12 89 LEU A O 1
ATOM 712 N N . VAL A 1 90 ? -1.307 8.444 7.969 1.00 96.88 90 VAL A N 1
ATOM 713 C CA . VAL A 1 90 ? -1.748 7.199 8.623 1.00 96.88 90 VAL A CA 1
ATOM 714 C C . VAL A 1 90 ? -1.201 7.114 10.047 1.00 96.88 90 VAL A C 1
ATOM 716 O O . VAL A 1 90 ? -1.936 6.744 10.964 1.00 96.88 90 VAL A O 1
ATOM 719 N N . ASP A 1 91 ? 0.065 7.481 10.238 1.00 94.06 91 ASP A N 1
ATOM 720 C CA . ASP A 1 91 ? 0.706 7.457 11.552 1.00 94.06 91 ASP A CA 1
ATOM 721 C C . ASP A 1 91 ? 0.103 8.512 12.503 1.00 94.06 91 ASP A C 1
ATOM 723 O O . ASP A 1 91 ? -0.029 8.256 13.702 1.00 94.06 91 ASP A O 1
ATOM 727 N N . ASP A 1 92 ? -0.332 9.657 11.969 1.00 94.94 92 ASP A N 1
ATOM 728 C CA . ASP A 1 92 ? -1.050 10.710 12.698 1.00 94.94 92 ASP A CA 1
ATOM 729 C C . ASP A 1 92 ? -2.469 10.280 13.109 1.00 94.94 92 ASP A C 1
ATOM 731 O O . ASP A 1 92 ? -2.886 10.545 14.229 1.00 94.94 92 ASP A O 1
ATOM 735 N N . ILE A 1 93 ? -3.198 9.551 12.256 1.00 95.94 93 ILE A N 1
ATOM 736 C CA . ILE A 1 93 ? -4.575 9.118 12.561 1.00 95.94 93 ILE A CA 1
ATOM 737 C C . ILE A 1 93 ? -4.616 7.952 13.567 1.00 95.94 93 ILE A C 1
ATOM 739 O O . ILE A 1 93 ? -5.514 7.893 14.412 1.00 95.94 93 ILE A O 1
ATOM 743 N N . TRP A 1 94 ? -3.698 6.981 13.462 1.00 95.38 94 TRP A N 1
ATOM 744 C CA . TRP A 1 94 ? -3.777 5.729 14.238 1.00 95.38 94 TRP A CA 1
ATOM 745 C C . TRP A 1 94 ? -2.654 5.505 15.254 1.00 95.38 94 TRP A C 1
ATOM 747 O O . TRP A 1 94 ? -2.784 4.588 16.066 1.00 95.38 94 TRP A O 1
ATOM 757 N N . HIS A 1 95 ? -1.589 6.311 15.244 1.00 92.50 95 HIS A N 1
ATOM 758 C CA . HIS A 1 95 ? -0.487 6.252 16.211 1.00 92.50 95 HIS A CA 1
ATOM 759 C C . HIS A 1 95 ? 0.098 4.832 16.396 1.00 92.50 95 HIS A C 1
ATOM 761 O O . HIS A 1 95 ? -0.153 4.172 17.415 1.00 92.50 95 HIS A O 1
ATOM 767 N N . PRO A 1 96 ? 0.876 4.321 15.420 1.00 86.81 96 PRO A N 1
ATOM 768 C CA . PRO A 1 96 ? 1.394 2.957 15.447 1.00 86.81 96 PRO A CA 1
ATOM 769 C C . PRO A 1 96 ? 2.223 2.670 16.697 1.00 86.81 96 PRO A C 1
ATOM 771 O O . PRO A 1 96 ? 3.101 3.436 17.093 1.00 86.81 96 PRO A O 1
ATOM 774 N N . LYS A 1 97 ? 1.977 1.506 17.304 1.00 86.75 97 LYS A N 1
ATOM 775 C CA . LYS A 1 97 ? 2.830 0.988 18.378 1.00 86.75 97 LYS A CA 1
ATOM 776 C C . LYS A 1 97 ? 4.115 0.419 17.784 1.00 86.75 97 LYS A C 1
ATOM 778 O O . LYS A 1 97 ? 4.126 -0.080 16.659 1.00 86.75 97 LYS A O 1
ATOM 783 N N . SER A 1 98 ? 5.185 0.422 18.578 1.00 83.38 98 SER A N 1
ATOM 784 C CA . SER A 1 98 ? 6.451 -0.201 18.181 1.00 83.38 98 SER A CA 1
ATOM 785 C C . SER A 1 98 ? 6.228 -1.650 17.731 1.00 83.38 98 SER A C 1
ATOM 787 O O . SER A 1 98 ? 5.584 -2.434 18.432 1.00 83.38 98 SER A O 1
ATOM 789 N N . GLY A 1 99 ? 6.737 -2.001 16.549 1.00 81.38 99 GLY A N 1
ATOM 790 C CA . GLY A 1 99 ? 6.559 -3.334 15.968 1.00 81.38 99 GLY A CA 1
ATOM 791 C C . GLY A 1 99 ? 5.398 -3.483 14.979 1.00 81.38 99 GLY A C 1
ATOM 792 O O . GLY A 1 99 ? 5.318 -4.518 14.312 1.00 81.38 99 GLY A O 1
ATOM 793 N N . GLU A 1 100 ? 4.507 -2.495 14.875 1.00 88.06 100 GLU A N 1
ATOM 794 C CA . GLU A 1 100 ? 3.305 -2.554 14.039 1.00 88.06 100 GLU A CA 1
ATOM 795 C C . GLU A 1 100 ? 3.451 -1.707 12.773 1.00 88.06 100 GLU A C 1
ATOM 797 O O . GLU A 1 100 ? 3.981 -0.600 12.804 1.00 88.06 100 GLU A O 1
ATOM 802 N N . ILE A 1 101 ? 2.936 -2.216 11.653 1.00 93.12 101 ILE A N 1
ATOM 803 C CA . ILE A 1 101 ? 2.881 -1.487 10.384 1.00 93.12 101 ILE A CA 1
ATOM 804 C C . ILE A 1 101 ? 1.417 -1.186 10.066 1.00 93.12 101 ILE A C 1
ATOM 806 O O . ILE A 1 101 ? 0.633 -2.093 9.780 1.00 93.12 101 ILE A O 1
ATOM 810 N N . MET A 1 102 ? 1.059 0.098 10.095 1.00 95.06 102 MET A N 1
ATOM 811 C CA . MET A 1 102 ? -0.275 0.583 9.715 1.00 95.06 102 MET A CA 1
ATOM 812 C C . MET A 1 102 ? -0.338 1.026 8.246 1.00 95.06 102 MET A C 1
ATOM 814 O O . MET A 1 102 ? -1.357 0.811 7.587 1.00 95.06 102 MET A O 1
ATOM 818 N N . CYS A 1 103 ? 0.768 1.558 7.714 1.00 96.81 103 CYS A N 1
ATOM 819 C CA . CYS A 1 103 ? 0.975 1.853 6.296 1.00 96.81 103 CYS A CA 1
ATOM 820 C C . CYS A 1 103 ? 2.126 0.993 5.752 1.00 96.81 103 CYS A C 1
ATOM 822 O O . CYS A 1 103 ? 3.296 1.242 6.054 1.00 96.81 103 CYS A O 1
ATOM 824 N N . ALA A 1 104 ? 1.801 -0.045 4.977 1.00 96.88 104 ALA A N 1
ATOM 825 C CA . ALA A 1 104 ? 2.800 -0.898 4.339 1.00 96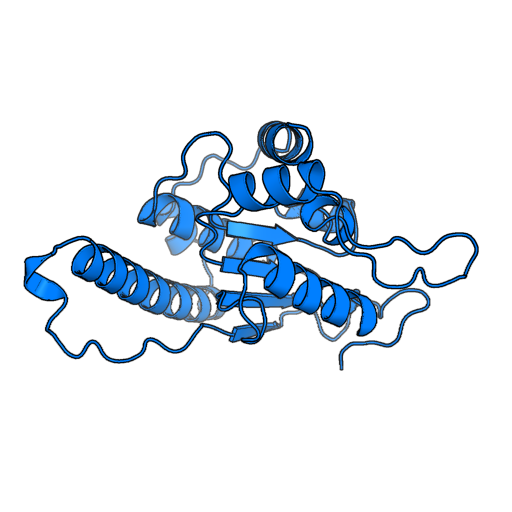.88 104 ALA A CA 1
ATOM 826 C C . ALA A 1 104 ? 3.211 -0.303 2.992 1.00 96.88 104 ALA A C 1
ATOM 828 O O . ALA A 1 104 ? 2.431 -0.346 2.045 1.00 96.88 104 ALA A O 1
ATOM 829 N N . ILE A 1 105 ? 4.436 0.207 2.899 1.00 97.38 105 ILE A N 1
ATOM 830 C CA . ILE A 1 105 ? 5.004 0.705 1.645 1.00 97.38 105 ILE A CA 1
ATOM 831 C C . ILE A 1 105 ? 5.920 -0.369 1.076 1.00 97.38 105 ILE A C 1
ATOM 833 O O . ILE A 1 105 ? 6.851 -0.825 1.748 1.00 97.38 105 ILE A O 1
ATOM 837 N N . VAL A 1 106 ? 5.642 -0.783 -0.156 1.00 97.38 106 VAL A N 1
ATOM 838 C CA . VAL A 1 106 ? 6.409 -1.806 -0.851 1.00 97.38 106 VAL A CA 1
ATOM 839 C C . VAL A 1 106 ? 6.757 -1.409 -2.273 1.00 97.38 106 VAL A C 1
ATOM 841 O O . VAL A 1 106 ? 5.989 -0.720 -2.930 1.00 97.38 106 VAL A O 1
ATOM 844 N N . ALA A 1 107 ? 7.894 -1.894 -2.762 1.00 95.62 107 ALA A N 1
ATOM 845 C CA . ALA A 1 107 ? 8.324 -1.713 -4.148 1.00 95.62 107 ALA A CA 1
ATOM 846 C C . ALA A 1 107 ? 8.951 -3.009 -4.707 1.00 95.62 107 ALA A C 1
ATOM 848 O O . ALA A 1 107 ? 9.323 -3.903 -3.938 1.00 95.62 107 ALA A O 1
ATOM 849 N N . PRO A 1 108 ? 9.079 -3.171 -6.034 1.00 93.19 108 PRO A N 1
ATOM 850 C CA . PRO A 1 108 ? 9.657 -4.379 -6.623 1.00 93.19 108 PRO A CA 1
ATOM 851 C C . PRO A 1 108 ? 11.176 -4.487 -6.432 1.00 93.19 108 PRO A C 1
ATOM 853 O O . PRO A 1 108 ? 11.689 -5.602 -6.337 1.00 93.19 108 PRO A O 1
ATOM 856 N N . THR A 1 109 ? 11.895 -3.363 -6.333 1.00 92.38 109 THR A N 1
ATOM 857 C CA . THR A 1 109 ? 13.360 -3.331 -6.176 1.00 92.38 109 THR A CA 1
ATOM 858 C C . THR A 1 109 ? 13.777 -2.744 -4.829 1.00 92.38 109 THR A C 1
ATOM 860 O O . THR A 1 109 ? 13.051 -1.955 -4.226 1.00 92.38 109 THR A O 1
ATOM 863 N N . GLY A 1 110 ? 14.969 -3.123 -4.353 1.00 92.00 110 GLY A N 1
ATOM 864 C CA . GLY A 1 110 ? 15.502 -2.631 -3.078 1.00 92.00 110 GLY A CA 1
ATOM 865 C C . GLY A 1 110 ? 15.730 -1.117 -3.064 1.00 92.00 110 GLY A C 1
ATOM 866 O O . GLY A 1 110 ? 15.402 -0.471 -2.079 1.00 92.00 110 GLY A O 1
ATOM 867 N N . ILE A 1 111 ? 16.223 -0.546 -4.170 1.00 90.69 111 ILE A N 1
ATOM 868 C CA . ILE A 1 111 ? 16.470 0.901 -4.285 1.00 90.69 111 ILE A CA 1
ATOM 869 C C . ILE A 1 111 ? 15.150 1.679 -4.271 1.00 90.69 111 ILE A C 1
ATOM 871 O O . ILE A 1 111 ? 15.034 2.659 -3.542 1.00 90.69 111 ILE A O 1
ATOM 875 N N . ALA A 1 112 ? 14.140 1.227 -5.025 1.00 91.56 112 ALA A N 1
ATOM 876 C CA . ALA A 1 112 ? 12.827 1.871 -5.019 1.00 91.56 112 ALA A CA 1
ATOM 877 C C . ALA A 1 112 ? 12.195 1.814 -3.622 1.00 91.56 112 ALA A C 1
ATOM 879 O O . ALA A 1 112 ? 11.747 2.834 -3.115 1.00 91.56 112 ALA A O 1
ATOM 880 N N . ALA A 1 113 ? 12.249 0.651 -2.963 1.00 93.00 113 ALA A N 1
ATOM 881 C CA . ALA A 1 113 ? 11.736 0.485 -1.606 1.00 93.00 113 ALA A CA 1
ATOM 882 C C . ALA A 1 113 ? 12.445 1.410 -0.608 1.00 93.00 113 ALA A C 1
ATOM 884 O O . ALA A 1 113 ? 11.787 2.064 0.198 1.00 93.00 113 ALA A O 1
ATOM 885 N N . PHE A 1 114 ? 13.773 1.500 -0.695 1.00 90.31 114 PHE A N 1
ATOM 886 C CA . PHE A 1 114 ? 14.573 2.380 0.147 1.00 90.31 114 PHE A CA 1
ATOM 887 C C . PHE A 1 114 ? 14.166 3.849 -0.011 1.00 90.31 114 PHE A C 1
ATOM 889 O O . PHE A 1 114 ? 13.922 4.515 0.990 1.00 90.31 114 PHE A O 1
ATOM 896 N N . ASN A 1 115 ? 13.992 4.330 -1.245 1.00 89.12 115 ASN A N 1
ATOM 897 C CA . ASN A 1 115 ? 13.656 5.730 -1.531 1.00 89.12 115 ASN A CA 1
ATOM 898 C C . ASN A 1 115 ? 12.330 6.209 -0.921 1.00 89.12 115 ASN A C 1
ATOM 900 O O . ASN A 1 115 ? 12.142 7.411 -0.769 1.00 89.12 115 ASN A O 1
ATOM 904 N N . VAL A 1 116 ? 11.416 5.297 -0.591 1.00 90.12 116 VAL A N 1
ATOM 905 C CA . VAL A 1 116 ? 10.119 5.612 0.032 1.00 90.12 116 VAL A CA 1
ATOM 906 C C . VAL A 1 116 ? 10.022 5.124 1.482 1.00 90.12 116 VAL A C 1
ATOM 908 O O . VAL A 1 116 ? 8.928 5.073 2.045 1.00 90.12 116 VAL A O 1
ATOM 911 N N . GLY A 1 117 ? 11.145 4.724 2.093 1.00 89.88 117 GLY A N 1
ATOM 912 C CA . GLY A 1 117 ? 11.177 4.197 3.463 1.00 89.88 117 GLY A CA 1
ATOM 913 C C . GLY A 1 117 ? 10.331 2.928 3.642 1.00 89.88 117 GLY A C 1
ATOM 914 O O . GLY A 1 117 ? 9.670 2.749 4.670 1.00 89.88 117 GLY A O 1
ATOM 915 N N . GLY A 1 118 ? 10.282 2.092 2.603 1.00 93.38 118 GLY A N 1
ATOM 916 C CA . GLY A 1 118 ? 9.527 0.845 2.536 1.00 93.38 118 GLY A CA 1
ATOM 917 C C . GLY A 1 118 ? 10.422 -0.387 2.399 1.00 93.38 118 GLY A C 1
ATOM 918 O O . GLY A 1 118 ? 11.638 -0.327 2.542 1.00 93.38 118 GLY A O 1
ATOM 919 N N . LEU A 1 119 ? 9.812 -1.530 2.089 1.00 94.94 119 LEU A N 1
ATOM 920 C CA . LEU A 1 119 ? 10.513 -2.801 1.862 1.00 94.94 119 LEU A CA 1
ATOM 921 C C . LEU A 1 119 ? 10.216 -3.348 0.469 1.00 94.94 119 LEU A C 1
ATOM 923 O O . LEU A 1 119 ? 9.269 -2.934 -0.192 1.00 94.94 119 LEU A O 1
ATOM 927 N N . THR A 1 120 ? 10.988 -4.325 -0.004 1.00 95.62 120 THR A N 1
ATOM 928 C CA . THR A 1 120 ? 10.566 -5.013 -1.228 1.00 95.62 120 THR A CA 1
ATOM 929 C C . THR A 1 120 ? 9.286 -5.813 -0.973 1.00 95.62 120 THR A C 1
ATOM 931 O O . THR A 1 120 ? 9.097 -6.352 0.123 1.00 95.62 120 THR A O 1
ATOM 934 N N . ILE A 1 121 ? 8.420 -5.941 -1.988 1.00 95.06 121 ILE A N 1
ATOM 935 C CA . ILE A 1 121 ? 7.186 -6.752 -1.891 1.00 95.06 121 ILE A CA 1
ATOM 936 C C . ILE A 1 121 ? 7.531 -8.174 -1.414 1.00 95.06 121 ILE A C 1
ATOM 938 O O . ILE A 1 121 ? 6.897 -8.707 -0.503 1.00 95.06 121 ILE A O 1
ATOM 942 N N . HIS A 1 122 ? 8.597 -8.752 -1.977 1.00 93.25 122 HIS A N 1
ATOM 943 C CA . HIS A 1 122 ? 9.103 -10.075 -1.617 1.00 93.25 122 HIS A CA 1
ATOM 944 C C . HIS A 1 122 ? 9.518 -10.166 -0.147 1.00 93.25 122 HIS A C 1
ATOM 946 O O . HIS A 1 122 ? 9.185 -11.148 0.513 1.00 93.25 122 HIS A O 1
ATOM 952 N N . ARG A 1 123 ? 10.207 -9.149 0.385 1.00 92.88 123 ARG A N 1
ATOM 953 C CA . ARG A 1 123 ? 10.691 -9.142 1.769 1.00 92.88 123 ARG A CA 1
ATOM 954 C C . ARG A 1 123 ? 9.554 -8.982 2.772 1.00 92.88 123 ARG A C 1
ATOM 956 O O . ARG A 1 123 ? 9.481 -9.774 3.708 1.00 92.88 123 ARG A O 1
ATOM 963 N N . LEU A 1 124 ? 8.666 -8.001 2.580 1.00 94.44 124 LEU A N 1
ATOM 964 C CA . LEU A 1 124 ? 7.585 -7.740 3.537 1.00 94.44 124 LEU A CA 1
ATOM 965 C C . LEU A 1 124 ? 6.574 -8.887 3.564 1.00 94.44 124 LEU A C 1
ATOM 967 O O . LEU A 1 124 ? 6.221 -9.380 4.635 1.00 94.44 124 LEU A O 1
ATOM 971 N N . PHE A 1 125 ? 6.130 -9.329 2.386 1.00 93.94 125 PHE A N 1
ATOM 972 C CA . PHE A 1 125 ? 5.093 -10.349 2.276 1.00 93.94 125 PHE A CA 1
ATOM 973 C C . PHE A 1 125 ? 5.639 -11.773 2.215 1.00 93.94 125 PHE A C 1
ATOM 975 O O . PHE A 1 125 ? 4.843 -12.705 2.216 1.00 93.94 125 PHE A O 1
ATOM 982 N N . GLN A 1 126 ? 6.963 -11.971 2.231 1.00 92.50 126 GLN A N 1
ATOM 983 C CA . GLN A 1 126 ? 7.619 -13.283 2.121 1.00 92.50 126 GLN A CA 1
ATOM 984 C C . GLN A 1 126 ? 7.157 -14.053 0.872 1.00 92.50 126 GLN A C 1
ATOM 986 O O . GLN A 1 126 ? 6.773 -15.226 0.956 1.00 92.50 126 GLN A O 1
ATOM 991 N N . LEU A 1 127 ? 7.110 -13.363 -0.272 1.00 91.81 127 LEU A N 1
ATOM 992 C CA . LEU A 1 127 ? 6.700 -13.971 -1.539 1.00 91.81 127 LEU A CA 1
ATOM 993 C C . LEU A 1 127 ? 7.796 -14.909 -2.074 1.00 91.81 127 LEU A C 1
ATOM 995 O O . LEU A 1 127 ? 8.977 -14.685 -1.790 1.00 91.81 127 LEU A O 1
ATOM 999 N N . PRO A 1 128 ? 7.432 -15.945 -2.852 1.00 86.69 128 PRO A N 1
ATOM 1000 C CA . PRO A 1 128 ? 8.408 -16.784 -3.538 1.00 86.69 128 PRO A CA 1
ATOM 1001 C C . PRO A 1 128 ? 9.308 -15.942 -4.453 1.00 86.69 128 PRO A C 1
ATOM 1003 O O . PRO A 1 128 ? 8.827 -15.038 -5.129 1.00 86.69 128 PRO A O 1
ATOM 1006 N N . ILE A 1 129 ? 10.605 -16.249 -4.481 1.00 80.44 129 ILE A N 1
ATOM 1007 C CA . ILE A 1 129 ? 11.586 -15.585 -5.349 1.00 80.44 129 ILE A CA 1
ATOM 1008 C C . ILE A 1 129 ? 11.970 -16.566 -6.454 1.00 80.44 129 ILE A C 1
ATOM 1010 O O . ILE A 1 129 ? 12.252 -17.734 -6.175 1.00 80.44 129 ILE A O 1
ATOM 1014 N N . GLU A 1 130 ? 12.004 -16.101 -7.699 1.00 71.25 130 GLU A N 1
ATOM 1015 C CA . GLU A 1 130 ? 12.491 -16.907 -8.818 1.00 71.25 130 GLU A CA 1
ATOM 1016 C C . GLU A 1 130 ? 13.965 -17.267 -8.619 1.00 71.25 130 GLU A C 1
ATOM 1018 O O . GLU A 1 130 ? 14.797 -16.404 -8.345 1.00 71.25 130 GLU A O 1
ATOM 1023 N N . HIS A 1 131 ? 14.287 -18.550 -8.752 1.00 65.31 131 HIS A N 1
ATOM 1024 C CA . HIS A 1 131 ? 15.663 -19.039 -8.731 1.00 65.31 131 HIS A CA 1
ATOM 1025 C C . HIS A 1 131 ? 15.929 -19.742 -10.062 1.00 65.31 131 HIS A C 1
ATOM 1027 O O . HIS A 1 131 ? 15.111 -20.539 -10.521 1.00 65.31 131 HIS A O 1
ATOM 1033 N N . GLU A 1 132 ? 17.058 -19.421 -10.698 1.00 61.75 132 GLU A N 1
ATOM 1034 C CA . GLU A 1 132 ? 17.533 -20.096 -11.919 1.00 61.75 132 GLU A CA 1
ATOM 1035 C C . GLU A 1 132 ? 16.529 -20.083 -13.094 1.00 61.75 132 GLU A C 1
ATOM 1037 O O . GLU A 1 132 ? 16.432 -21.038 -13.863 1.00 61.75 132 GLU A O 1
ATOM 1042 N N . GLY A 1 133 ? 15.744 -19.009 -13.234 1.00 59.62 133 GLY A N 1
ATOM 1043 C CA . GLY A 1 133 ? 14.759 -18.872 -14.317 1.00 59.62 133 GLY A CA 1
ATOM 1044 C C . GLY A 1 133 ? 13.521 -19.761 -14.167 1.00 59.62 133 GLY A C 1
ATOM 1045 O O . GLY A 1 133 ? 12.725 -19.864 -15.100 1.00 59.62 133 GLY A O 1
ATOM 1046 N N . LYS A 1 134 ? 13.337 -20.404 -13.007 1.00 61.72 134 LYS A N 1
ATOM 1047 C CA . LYS A 1 134 ? 12.102 -21.106 -12.657 1.00 61.72 134 LYS A CA 1
ATOM 1048 C C . LYS A 1 134 ? 11.292 -20.256 -11.697 1.00 61.72 134 LYS A C 1
ATOM 1050 O O . LYS A 1 134 ? 11.726 -19.936 -10.588 1.00 61.72 134 LYS A O 1
ATOM 1055 N N . THR A 1 135 ? 10.079 -19.939 -12.120 1.00 63.59 135 THR A N 1
ATOM 1056 C CA . THR A 1 135 ? 9.106 -19.274 -11.273 1.00 63.59 135 THR A CA 1
ATOM 1057 C C . THR A 1 135 ? 8.692 -20.207 -10.141 1.00 63.59 135 THR A C 1
ATOM 1059 O O . THR A 1 135 ? 8.088 -21.258 -10.368 1.00 63.59 135 THR A O 1
ATOM 1062 N N . ALA A 1 136 ? 9.045 -19.844 -8.908 1.00 73.62 136 ALA A N 1
ATOM 1063 C CA . ALA A 1 136 ? 8.635 -20.603 -7.739 1.00 73.62 136 ALA A CA 1
ATOM 1064 C C . ALA A 1 136 ? 7.108 -20.520 -7.587 1.00 73.62 136 ALA A C 1
ATOM 1066 O O . ALA A 1 136 ? 6.520 -19.436 -7.642 1.00 73.62 136 ALA A O 1
ATOM 1067 N N . GLY A 1 137 ? 6.466 -21.677 -7.411 1.00 81.81 137 GLY A N 1
ATOM 1068 C CA . GLY A 1 137 ? 5.039 -21.743 -7.115 1.00 81.81 137 GLY A CA 1
ATOM 1069 C C . GLY A 1 137 ? 4.717 -21.055 -5.788 1.00 81.81 137 GLY A C 1
ATOM 1070 O O . GLY A 1 137 ? 5.560 -20.980 -4.887 1.00 81.81 137 GLY A O 1
ATOM 1071 N N . TYR A 1 138 ? 3.486 -20.565 -5.657 1.00 87.44 138 TYR A N 1
ATOM 1072 C CA . TYR A 1 138 ? 2.990 -20.080 -4.376 1.00 87.44 138 TYR A CA 1
ATOM 1073 C C . TYR A 1 138 ? 3.074 -21.186 -3.317 1.00 87.44 138 TYR A C 1
ATOM 1075 O O . TYR A 1 138 ? 2.675 -22.324 -3.563 1.00 87.44 138 TYR A O 1
ATOM 1083 N N . TRP A 1 139 ? 3.559 -20.843 -2.127 1.00 86.56 139 TRP A N 1
ATOM 1084 C CA . TRP A 1 139 ? 3.586 -21.740 -0.977 1.00 86.56 139 TRP A CA 1
ATOM 1085 C C . TRP A 1 139 ? 3.039 -21.027 0.259 1.00 86.56 139 TRP A C 1
ATOM 1087 O O . TRP A 1 139 ? 3.255 -19.826 0.461 1.00 86.56 139 TRP A O 1
ATOM 1097 N N . ALA A 1 140 ? 2.316 -21.776 1.090 1.00 86.12 140 ALA A N 1
ATOM 1098 C CA . ALA A 1 140 ? 1.786 -21.274 2.349 1.00 86.12 140 ALA A CA 1
ATOM 1099 C C . ALA A 1 140 ? 2.910 -21.127 3.380 1.00 86.12 140 ALA A C 1
ATOM 1101 O O . ALA A 1 140 ? 3.733 -22.028 3.547 1.00 86.12 140 ALA A O 1
ATOM 1102 N N . LEU A 1 141 ? 2.925 -20.011 4.111 1.00 88.06 141 LEU A N 1
ATOM 1103 C CA . LEU A 1 141 ? 3.913 -19.788 5.165 1.00 88.06 141 LEU A CA 1
ATOM 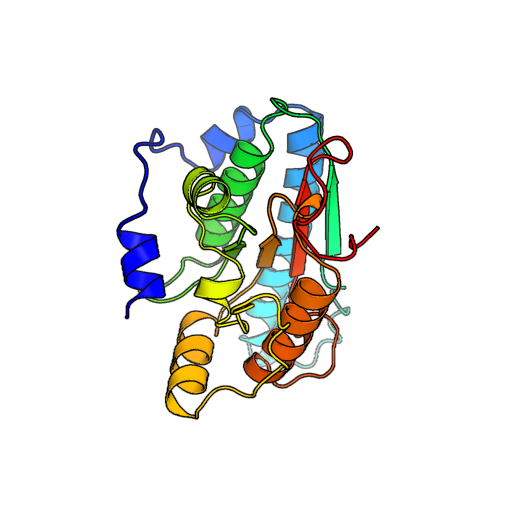1104 C C . LEU A 1 141 ? 3.831 -20.857 6.259 1.00 88.06 141 LEU A C 1
ATOM 1106 O O . LEU A 1 141 ? 2.748 -21.297 6.645 1.00 88.06 141 LEU A O 1
ATOM 1110 N N . ASN A 1 142 ? 4.981 -21.209 6.839 1.00 90.69 142 ASN A N 1
ATOM 1111 C CA . ASN A 1 142 ? 4.985 -22.002 8.064 1.00 90.69 142 ASN A CA 1
ATOM 1112 C C . ASN A 1 142 ? 4.312 -21.227 9.218 1.00 90.69 142 ASN A C 1
ATOM 1114 O O . ASN A 1 142 ? 4.225 -19.994 9.200 1.00 90.69 142 ASN A O 1
ATOM 1118 N N . LYS A 1 143 ? 3.842 -21.950 10.244 1.00 89.44 143 LYS A N 1
ATOM 1119 C CA . LYS A 1 143 ? 3.045 -21.375 11.346 1.00 89.44 143 LYS A CA 1
ATOM 1120 C C . LYS A 1 143 ? 3.734 -20.197 12.038 1.00 89.44 143 LYS A C 1
ATOM 1122 O O . LYS A 1 143 ? 3.078 -19.231 12.419 1.00 89.44 143 LYS A O 1
ATOM 1127 N N . GLU A 1 144 ? 5.052 -20.258 12.195 1.00 90.50 144 GLU A N 1
ATOM 1128 C CA . GLU A 1 144 ? 5.820 -19.207 12.860 1.00 90.50 144 GLU A CA 1
ATOM 1129 C C . GLU A 1 144 ? 5.933 -17.949 11.996 1.00 90.50 144 GLU A C 1
ATOM 1131 O O . GLU A 1 144 ? 5.684 -16.847 12.480 1.00 90.50 144 GLU A O 1
ATOM 1136 N N . ALA A 1 145 ? 6.269 -18.102 10.713 1.00 88.62 145 ALA A N 1
ATOM 1137 C CA . ALA A 1 145 ? 6.328 -17.012 9.747 1.00 88.62 145 ALA A CA 1
ATOM 1138 C C . ALA A 1 145 ? 4.964 -16.343 9.585 1.00 88.62 145 ALA A C 1
ATOM 1140 O O . ALA A 1 145 ? 4.883 -15.114 9.619 1.00 88.62 145 ALA A O 1
ATOM 1141 N N . GLN A 1 146 ? 3.900 -17.145 9.501 1.00 89.81 146 GLN A N 1
ATOM 1142 C CA . GLN A 1 146 ? 2.527 -16.665 9.436 1.00 89.81 146 GLN A CA 1
ATOM 1143 C C . GLN A 1 146 ? 2.143 -15.894 10.707 1.00 89.81 146 GLN A C 1
ATOM 1145 O O . GLN A 1 146 ? 1.584 -14.803 10.624 1.00 89.81 146 GLN A O 1
ATOM 1150 N N . LYS A 1 147 ? 2.486 -16.405 11.897 1.00 91.00 147 LYS A N 1
ATOM 1151 C CA . LYS A 1 147 ? 2.249 -15.693 13.161 1.00 91.00 147 LYS A CA 1
ATOM 1152 C C . LYS A 1 147 ? 2.997 -14.359 13.199 1.00 91.00 147 LYS A C 1
ATOM 1154 O O . LYS A 1 147 ? 2.416 -13.353 13.592 1.00 91.00 147 LYS A O 1
ATOM 1159 N N . ARG A 1 148 ? 4.266 -14.332 12.773 1.00 89.75 148 ARG A N 1
ATOM 1160 C CA . ARG A 1 148 ? 5.086 -13.109 12.737 1.00 89.75 148 ARG A CA 1
ATOM 1161 C C . ARG A 1 148 ? 4.467 -12.038 11.847 1.00 89.75 148 ARG A C 1
ATOM 1163 O O . ARG A 1 148 ? 4.241 -10.932 12.326 1.00 89.75 148 ARG A O 1
ATOM 1170 N N . ILE A 1 149 ? 4.150 -12.372 10.597 1.00 91.94 149 ILE A N 1
ATOM 1171 C CA . ILE A 1 149 ? 3.581 -11.399 9.659 1.00 91.94 149 ILE A CA 1
ATOM 1172 C C . ILE A 1 149 ? 2.193 -10.921 10.107 1.00 91.94 149 ILE A C 1
ATOM 1174 O O . ILE A 1 149 ? 1.919 -9.726 10.046 1.00 91.94 149 ILE A O 1
ATOM 1178 N N . LYS A 1 150 ? 1.357 -11.816 10.659 1.00 92.62 150 LYS A N 1
ATOM 1179 C CA . LYS A 1 150 ? 0.051 -11.450 11.229 1.00 92.62 150 LYS A CA 1
ATOM 1180 C C . LYS A 1 150 ? 0.189 -10.469 12.387 1.00 92.62 150 LYS A C 1
ATOM 1182 O O . LYS A 1 150 ? -0.574 -9.518 12.449 1.00 92.62 150 LYS A O 1
ATOM 1187 N N . MET A 1 151 ? 1.164 -10.655 13.280 1.00 91.44 151 MET A N 1
ATOM 1188 C CA . MET A 1 151 ? 1.405 -9.707 14.376 1.00 91.44 151 MET A CA 1
ATOM 1189 C C . MET A 1 151 ? 1.870 -8.341 13.863 1.00 91.44 151 MET A C 1
ATOM 1191 O O . MET A 1 151 ? 1.364 -7.325 14.333 1.00 91.44 151 MET A O 1
ATOM 1195 N N . THR A 1 152 ? 2.791 -8.315 12.896 1.00 91.44 152 THR A N 1
ATOM 1196 C CA . THR A 1 152 ? 3.313 -7.069 12.314 1.00 91.44 152 THR A CA 1
ATOM 1197 C C . THR A 1 152 ? 2.238 -6.289 11.552 1.00 91.44 152 THR A C 1
ATOM 1199 O O . THR A 1 152 ? 2.186 -5.066 11.653 1.00 91.44 152 THR A O 1
ATOM 1202 N N . LEU A 1 153 ? 1.358 -6.981 10.822 1.00 94.94 153 LEU A N 1
ATOM 1203 C CA . LEU A 1 153 ? 0.337 -6.374 9.959 1.00 94.94 153 LEU A CA 1
ATOM 1204 C C . LEU A 1 153 ? -1.070 -6.354 10.578 1.00 94.94 153 LEU A C 1
ATOM 1206 O O . LEU A 1 153 ? -2.034 -6.034 9.884 1.00 94.94 153 LEU A O 1
ATOM 1210 N N . LYS A 1 154 ? -1.225 -6.688 11.867 1.00 92.56 154 LYS A N 1
ATOM 1211 C CA . LYS A 1 154 ? -2.550 -6.824 12.506 1.00 92.56 154 LYS A CA 1
ATOM 1212 C C . LYS A 1 154 ? -3.421 -5.571 12.350 1.00 92.56 154 LYS A C 1
ATOM 1214 O O . LYS A 1 154 ? -4.614 -5.682 12.094 1.00 92.56 154 LYS A O 1
ATOM 1219 N N . ASN A 1 155 ? -2.798 -4.395 12.438 1.00 93.50 155 ASN A N 1
ATOM 1220 C CA . ASN A 1 155 ? -3.449 -3.088 12.378 1.00 93.50 155 ASN A CA 1
ATOM 1221 C C . ASN A 1 155 ? -3.238 -2.392 11.028 1.00 93.50 155 ASN A C 1
ATOM 1223 O O . ASN A 1 155 ? -3.428 -1.184 10.923 1.00 93.50 155 ASN A O 1
ATOM 1227 N N . LEU A 1 156 ? -2.855 -3.142 9.992 1.00 96.19 156 LEU A N 1
ATOM 1228 C CA . LEU A 1 156 ? -2.628 -2.603 8.658 1.00 96.19 156 LEU A CA 1
ATOM 1229 C C . LEU A 1 156 ? -3.899 -1.930 8.121 1.00 96.19 156 LEU A C 1
ATOM 1231 O O . LEU A 1 156 ? -4.953 -2.574 8.025 1.00 96.19 156 LEU A O 1
ATOM 1235 N N . LYS A 1 157 ? -3.776 -0.652 7.753 1.00 96.44 157 LYS A N 1
ATOM 1236 C CA . LYS A 1 157 ? -4.848 0.185 7.198 1.00 96.44 157 LYS A CA 1
ATOM 1237 C C . LYS A 1 157 ? -4.720 0.337 5.693 1.00 96.44 157 LYS A C 1
ATOM 1239 O O . LYS A 1 157 ? -5.727 0.296 4.990 1.00 96.44 157 LYS A O 1
ATOM 1244 N N . ILE A 1 158 ? -3.497 0.479 5.188 1.00 97.94 158 ILE A N 1
ATOM 1245 C CA . ILE A 1 158 ? -3.253 0.733 3.768 1.00 97.94 158 ILE A CA 1
ATOM 1246 C C . ILE A 1 158 ? -1.957 0.087 3.285 1.00 97.94 158 ILE A C 1
ATOM 1248 O O . ILE A 1 158 ? -0.973 0.006 4.021 1.00 97.94 158 ILE A O 1
ATOM 1252 N N . ILE A 1 159 ? -1.979 -0.376 2.037 1.00 98.38 159 ILE A N 1
ATOM 1253 C CA . ILE A 1 159 ? -0.822 -0.899 1.312 1.00 98.38 159 ILE A CA 1
ATOM 1254 C C . ILE A 1 159 ? -0.536 0.045 0.149 1.00 98.38 159 ILE A C 1
ATOM 1256 O O . ILE A 1 159 ? -1.435 0.358 -0.628 1.00 98.38 159 ILE A O 1
ATOM 1260 N N . ILE A 1 160 ? 0.709 0.480 0.015 1.00 98.31 160 ILE A N 1
ATOM 1261 C CA . ILE A 1 160 ? 1.184 1.301 -1.093 1.00 98.31 160 ILE A CA 1
ATOM 1262 C C . ILE A 1 160 ? 2.211 0.481 -1.863 1.00 98.31 160 ILE A C 1
ATOM 1264 O O . ILE A 1 160 ? 3.222 0.075 -1.298 1.00 98.31 160 ILE A O 1
ATOM 1268 N N . VAL A 1 161 ? 1.937 0.225 -3.137 1.00 97.56 161 VAL A N 1
ATOM 1269 C CA . VAL A 1 161 ? 2.836 -0.478 -4.053 1.00 97.56 161 VAL A CA 1
ATOM 1270 C C . VAL A 1 161 ? 3.432 0.551 -5.004 1.00 97.56 161 VAL A C 1
ATOM 1272 O O . VAL A 1 161 ? 2.761 0.972 -5.947 1.00 97.56 161 VAL A O 1
ATOM 1275 N N . ASP A 1 162 ? 4.660 0.975 -4.728 1.00 95.75 162 ASP A N 1
ATOM 1276 C CA . ASP A 1 162 ? 5.425 1.868 -5.595 1.00 95.75 162 ASP A CA 1
ATOM 1277 C C . ASP A 1 162 ? 6.076 1.103 -6.754 1.00 95.75 162 ASP A C 1
ATOM 1279 O O . ASP A 1 162 ? 6.324 -0.103 -6.668 1.00 95.75 162 ASP A O 1
ATOM 1283 N N . GLU A 1 163 ? 6.324 1.816 -7.847 1.00 93.88 163 GLU A N 1
ATOM 1284 C CA . GLU A 1 163 ? 6.783 1.287 -9.133 1.00 93.88 163 GLU A CA 1
ATOM 1285 C C . GLU A 1 163 ? 5.998 0.054 -9.611 1.00 93.88 163 GLU A C 1
ATOM 1287 O O . GLU A 1 163 ? 6.560 -0.961 -10.033 1.00 93.88 163 GLU A O 1
ATOM 1292 N N . VAL A 1 164 ? 4.660 0.148 -9.577 1.00 92.00 164 VAL A N 1
ATOM 1293 C CA . VAL A 1 164 ? 3.750 -0.953 -9.948 1.00 92.00 164 VAL A CA 1
ATOM 1294 C C . VAL A 1 164 ? 4.013 -1.520 -11.351 1.00 92.00 164 VAL A C 1
ATOM 1296 O O . VAL A 1 164 ? 3.790 -2.705 -11.578 1.00 92.00 164 VAL A O 1
ATOM 1299 N N . PHE A 1 165 ? 4.536 -0.724 -12.287 1.00 88.44 165 PHE A N 1
ATOM 1300 C CA . PHE A 1 165 ? 4.846 -1.186 -13.647 1.00 88.44 165 PHE A CA 1
ATOM 1301 C C . PHE A 1 165 ? 5.995 -2.188 -13.712 1.00 88.44 165 PHE A C 1
ATOM 1303 O O . PHE A 1 165 ? 6.052 -2.978 -14.647 1.00 88.44 165 PHE A O 1
ATOM 1310 N N . MET A 1 166 ? 6.857 -2.225 -12.696 1.00 89.12 166 MET A N 1
ATOM 1311 C CA . MET A 1 166 ? 7.897 -3.244 -12.562 1.00 89.12 166 MET A CA 1
ATOM 1312 C C . MET A 1 166 ? 7.397 -4.496 -11.816 1.00 89.12 166 MET A C 1
ATOM 1314 O O . MET A 1 166 ? 8.154 -5.451 -11.627 1.00 89.12 166 MET A O 1
ATOM 1318 N N . VAL A 1 167 ? 6.135 -4.519 -11.373 1.00 89.81 167 VAL A N 1
ATOM 1319 C CA . VAL A 1 167 ? 5.518 -5.671 -10.707 1.00 89.81 167 VAL A CA 1
ATOM 1320 C C . VAL A 1 167 ? 4.870 -6.571 -11.759 1.00 89.81 167 VAL A C 1
ATOM 1322 O O . VAL A 1 167 ? 4.079 -6.127 -12.587 1.00 89.81 167 VAL A O 1
ATOM 1325 N N . SER A 1 168 ? 5.200 -7.863 -11.733 1.00 90.06 168 SER A N 1
ATOM 1326 C CA . SER A 1 168 ? 4.574 -8.846 -12.618 1.00 90.06 168 SER A CA 1
ATOM 1327 C C . SER A 1 168 ? 3.155 -9.197 -12.162 1.00 90.06 168 SER A C 1
ATOM 1329 O O . SER A 1 168 ? 2.828 -9.135 -10.972 1.00 90.06 168 SER A O 1
ATOM 1331 N N . ASN A 1 169 ? 2.316 -9.641 -13.099 1.00 89.94 169 ASN A N 1
ATOM 1332 C CA . ASN A 1 169 ? 0.971 -10.138 -12.798 1.00 89.94 169 ASN A CA 1
ATOM 1333 C C . ASN A 1 169 ? 0.977 -11.268 -11.749 1.00 89.94 169 ASN A C 1
ATOM 1335 O O . ASN A 1 169 ? 0.096 -11.334 -10.894 1.00 89.94 169 ASN A O 1
ATOM 1339 N N . LEU A 1 170 ? 2.000 -12.122 -11.779 1.00 90.31 170 LEU A N 1
ATOM 1340 C CA . LEU A 1 170 ? 2.169 -13.210 -10.832 1.00 90.31 170 LEU A CA 1
ATOM 1341 C C . LEU A 1 170 ? 2.516 -12.701 -9.434 1.00 90.31 170 LEU A C 1
ATOM 1343 O O . LEU A 1 170 ? 1.917 -13.152 -8.464 1.00 90.31 170 LEU A O 1
ATOM 1347 N N . ASN A 1 171 ? 3.428 -11.732 -9.319 1.00 91.19 171 ASN A N 1
ATOM 1348 C CA . ASN A 1 171 ? 3.765 -11.139 -8.025 1.00 91.19 171 ASN A CA 1
ATOM 1349 C C . ASN A 1 171 ? 2.555 -10.430 -7.410 1.00 91.19 171 ASN A C 1
ATOM 1351 O O . ASN A 1 171 ? 2.358 -10.500 -6.197 1.00 91.19 171 ASN A O 1
ATOM 1355 N N . LEU A 1 172 ? 1.712 -9.805 -8.237 1.00 93.44 172 LEU A N 1
ATOM 1356 C CA . LEU A 1 172 ? 0.455 -9.222 -7.779 1.00 93.44 172 LEU A CA 1
ATOM 1357 C C . LEU A 1 172 ? -0.544 -10.294 -7.308 1.00 93.44 172 LEU A C 1
ATOM 1359 O O . LEU A 1 172 ? -1.180 -10.117 -6.269 1.00 93.44 172 LEU A O 1
ATOM 1363 N N . ALA A 1 173 ? -0.653 -11.417 -8.023 1.00 93.19 173 ALA A N 1
ATOM 1364 C CA . ALA A 1 173 ? -1.486 -12.546 -7.608 1.00 93.19 173 ALA A CA 1
ATOM 1365 C C . ALA A 1 173 ? -0.990 -13.162 -6.289 1.00 93.19 173 ALA A C 1
ATOM 1367 O O . ALA A 1 173 ? -1.777 -13.391 -5.375 1.00 93.19 173 ALA A O 1
ATOM 1368 N N . TYR A 1 174 ? 0.321 -13.355 -6.142 1.00 94.50 174 TYR A N 1
ATOM 1369 C CA . TYR A 1 174 ? 0.926 -13.850 -4.906 1.00 94.50 174 TYR A CA 1
ATOM 1370 C C . TYR A 1 174 ? 0.744 -12.883 -3.741 1.00 94.50 174 TYR A C 1
ATOM 1372 O O . TYR A 1 174 ? 0.490 -13.328 -2.624 1.00 94.50 174 TYR A O 1
ATOM 1380 N N . LEU A 1 175 ? 0.827 -11.572 -3.988 1.00 95.62 175 LEU A N 1
ATOM 1381 C CA . LEU A 1 175 ? 0.482 -10.564 -2.992 1.00 95.62 175 LEU A CA 1
ATOM 1382 C C . LEU A 1 175 ? -0.976 -10.724 -2.547 1.00 95.62 175 LEU A C 1
ATOM 1384 O O . LEU A 1 175 ? -1.233 -10.772 -1.349 1.00 95.62 175 LEU A O 1
ATOM 1388 N N . HIS A 1 176 ? -1.917 -10.850 -3.486 1.00 95.44 176 HIS A N 1
ATOM 1389 C CA . HIS A 1 176 ? -3.328 -11.053 -3.164 1.00 95.44 176 HIS A CA 1
ATOM 1390 C C . HIS A 1 176 ? -3.551 -12.312 -2.318 1.00 95.44 176 HIS A C 1
ATOM 1392 O O . HIS A 1 176 ? -4.086 -12.181 -1.220 1.00 95.44 176 HIS A O 1
ATOM 1398 N N . MET A 1 177 ? -3.073 -13.477 -2.766 1.00 94.62 177 MET A N 1
ATOM 1399 C CA . MET A 1 177 ? -3.194 -14.745 -2.029 1.00 94.62 177 MET A CA 1
ATOM 1400 C C . MET A 1 177 ? -2.566 -14.653 -0.633 1.00 94.62 177 MET A C 1
ATOM 1402 O O . MET A 1 177 ? -3.107 -15.138 0.358 1.00 94.62 177 MET A O 1
ATOM 1406 N N . ARG A 1 178 ? -1.420 -13.973 -0.520 1.00 95.12 178 ARG A N 1
ATOM 1407 C CA . ARG A 1 178 ? -0.754 -13.790 0.767 1.00 95.12 178 ARG A CA 1
ATOM 1408 C C . ARG A 1 178 ? -1.556 -12.899 1.713 1.00 95.12 178 ARG A C 1
ATOM 1410 O O . ARG A 1 178 ? -1.550 -13.147 2.915 1.00 95.12 178 ARG A O 1
ATOM 1417 N N . LEU A 1 179 ? -2.239 -11.877 1.202 1.00 95.81 179 LEU A N 1
ATOM 1418 C CA . LEU A 1 179 ? -3.124 -11.032 2.006 1.00 95.81 179 LEU A CA 1
ATOM 1419 C C . LEU A 1 179 ? -4.346 -11.814 2.501 1.00 95.81 179 LEU A C 1
ATOM 1421 O O . LEU A 1 179 ? -4.715 -11.655 3.664 1.00 95.81 179 LEU A O 1
ATOM 1425 N N . GLU A 1 180 ? -4.913 -12.698 1.679 1.00 94.44 180 GLU A N 1
ATOM 1426 C CA . GLU A 1 180 ? -5.985 -13.612 2.100 1.00 94.44 180 GLU A CA 1
ATOM 1427 C C . GLU A 1 180 ? -5.517 -14.524 3.245 1.00 94.44 180 GLU A C 1
ATOM 1429 O O . GLU A 1 180 ? -6.165 -14.596 4.289 1.00 94.44 180 GLU A O 1
ATOM 1434 N N . ASP A 1 181 ? -4.325 -15.121 3.130 1.00 92.56 181 ASP A N 1
ATOM 1435 C CA . ASP A 1 181 ? -3.738 -15.979 4.174 1.00 92.56 181 ASP A CA 1
ATOM 1436 C C . ASP A 1 181 ? -3.472 -15.239 5.502 1.00 92.56 181 ASP A C 1
ATOM 1438 O O . ASP A 1 181 ? -3.513 -15.826 6.600 1.00 92.56 181 ASP A O 1
ATOM 1442 N N . ILE A 1 182 ? -3.130 -13.950 5.416 1.00 93.75 182 ILE A N 1
ATOM 1443 C CA . ILE A 1 182 ? -2.825 -13.097 6.570 1.00 93.75 182 ILE A CA 1
ATOM 1444 C C . ILE A 1 182 ? -4.113 -12.640 7.258 1.00 93.75 182 ILE A C 1
ATOM 1446 O O . ILE A 1 182 ? -4.197 -12.721 8.486 1.00 93.75 182 ILE A O 1
ATOM 1450 N N . PHE A 1 183 ? -5.106 -12.186 6.496 1.00 94.12 183 PHE A N 1
ATOM 1451 C CA . PHE A 1 183 ? -6.317 -11.569 7.042 1.00 94.12 183 PHE A CA 1
ATOM 1452 C C . PHE A 1 183 ? -7.505 -12.527 7.168 1.00 94.12 183 PHE A C 1
ATOM 1454 O O . PHE A 1 183 ? -8.457 -12.204 7.871 1.00 94.12 183 PHE A O 1
ATOM 1461 N N . GLY A 1 184 ? -7.426 -13.725 6.584 1.00 92.00 184 GLY A N 1
ATOM 1462 C CA . GLY A 1 184 ? -8.453 -14.760 6.703 1.00 92.00 184 GLY A CA 1
ATOM 1463 C C . GLY A 1 184 ? -9.749 -14.414 5.970 1.00 92.00 184 GLY A C 1
ATOM 1464 O O . GLY A 1 184 ? -10.825 -14.705 6.482 1.00 92.00 184 GLY A O 1
ATOM 1465 N N . THR A 1 185 ? -9.646 -13.768 4.809 1.00 92.00 185 THR A N 1
ATOM 1466 C CA . THR A 1 185 ? -10.777 -13.388 3.952 1.00 92.00 185 THR A CA 1
ATOM 1467 C C . THR A 1 185 ? -10.426 -13.655 2.493 1.00 92.00 185 THR A C 1
ATOM 1469 O O . THR A 1 185 ? -9.265 -13.529 2.123 1.00 92.00 185 THR A O 1
ATOM 1472 N N . ASP A 1 186 ? -11.427 -14.015 1.698 1.00 90.69 186 ASP A N 1
ATOM 1473 C CA . ASP A 1 186 ? -11.410 -14.177 0.237 1.00 90.69 186 ASP A CA 1
ATOM 1474 C C . ASP A 1 186 ? -11.711 -12.865 -0.513 1.00 90.69 186 ASP A C 1
ATOM 1476 O O . ASP A 1 186 ? -11.773 -12.809 -1.741 1.00 90.69 186 ASP A O 1
ATOM 1480 N N . GLU A 1 187 ? -11.907 -11.770 0.223 1.00 92.31 187 GLU A N 1
ATOM 1481 C CA . GLU A 1 187 ? -12.066 -10.455 -0.366 1.00 92.31 187 GLU A CA 1
ATOM 1482 C C . GLU A 1 187 ? -10.737 -9.960 -0.937 1.00 92.31 187 GLU A C 1
ATOM 1484 O O . GLU A 1 187 ? -9.684 -9.984 -0.290 1.00 92.31 187 GLU A O 1
ATOM 1489 N N . TRP A 1 188 ? -10.814 -9.398 -2.139 1.00 91.75 188 TRP A N 1
ATOM 1490 C CA . TRP A 1 188 ? -9.701 -8.777 -2.854 1.00 91.75 188 TRP A CA 1
ATOM 1491 C C . TRP A 1 188 ? -8.761 -7.978 -1.936 1.00 91.75 188 TRP A C 1
ATOM 1493 O O . TRP A 1 188 ? -9.182 -7.043 -1.241 1.00 91.75 188 TRP A O 1
ATOM 1503 N N . PHE A 1 189 ? -7.471 -8.320 -2.001 1.00 94.06 189 PHE A N 1
ATOM 1504 C CA . PHE A 1 189 ? -6.393 -7.737 -1.191 1.00 94.06 189 PHE A CA 1
ATOM 1505 C C . PHE A 1 189 ? -6.620 -7.814 0.332 1.00 94.06 189 PHE A C 1
ATOM 1507 O O . PHE A 1 189 ? -6.190 -6.927 1.070 1.00 94.06 189 PHE A O 1
ATOM 1514 N N . GLY A 1 190 ? -7.291 -8.860 0.825 1.00 93.00 190 GLY A N 1
ATOM 1515 C CA . GLY A 1 190 ? -7.464 -9.095 2.261 1.00 93.00 190 GLY A CA 1
ATOM 1516 C C . GLY A 1 190 ? -8.342 -8.045 2.950 1.00 93.00 190 GLY A C 1
ATOM 1517 O O . GLY A 1 190 ? -8.084 -7.674 4.096 1.00 93.00 190 GLY A O 1
ATOM 1518 N N . SER A 1 191 ? -9.311 -7.488 2.217 1.00 93.94 191 SER A N 1
ATOM 1519 C CA . SER A 1 191 ? -10.126 -6.340 2.636 1.00 93.94 191 SER A CA 1
ATOM 1520 C C . SER A 1 191 ? -9.320 -5.107 3.087 1.00 93.94 191 SER A C 1
ATOM 1522 O O . SER A 1 191 ? -9.737 -4.385 3.994 1.00 93.94 191 SER A O 1
ATOM 1524 N N . LYS A 1 192 ? -8.156 -4.846 2.480 1.00 95.44 192 LYS A N 1
ATOM 1525 C CA . LYS A 1 192 ? -7.331 -3.664 2.784 1.00 95.44 192 LYS A CA 1
ATOM 1526 C C . LYS A 1 192 ? -7.442 -2.584 1.717 1.00 95.44 192 LYS A C 1
ATOM 1528 O O . LYS A 1 192 ? -7.741 -2.858 0.553 1.00 95.44 192 LYS A O 1
ATOM 1533 N N . ASN A 1 193 ? -7.192 -1.339 2.125 1.00 97.62 193 ASN A N 1
ATOM 1534 C CA . ASN A 1 193 ? -6.986 -0.258 1.169 1.00 97.62 193 ASN A CA 1
ATOM 1535 C C . ASN A 1 193 ? -5.669 -0.501 0.420 1.00 97.62 193 ASN A C 1
ATOM 1537 O O . ASN A 1 193 ? -4.670 -0.872 1.040 1.00 97.62 193 ASN A O 1
ATOM 1541 N N . ILE A 1 194 ? -5.658 -0.258 -0.889 1.00 97.62 194 ILE A N 1
ATOM 1542 C CA . ILE A 1 194 ? -4.469 -0.421 -1.726 1.00 97.62 194 ILE A CA 1
ATOM 1543 C C . ILE A 1 194 ? -4.294 0.759 -2.684 1.00 97.62 194 ILE A C 1
ATOM 1545 O O . ILE A 1 194 ? -5.230 1.176 -3.373 1.00 97.62 194 ILE A O 1
ATOM 1549 N N . LEU A 1 195 ? -3.078 1.296 -2.718 1.00 98.06 195 LEU A N 1
ATOM 1550 C CA . LEU A 1 195 ? -2.642 2.330 -3.646 1.00 98.06 195 LEU A CA 1
ATOM 1551 C C . LEU A 1 195 ? -1.533 1.757 -4.521 1.00 98.06 195 LEU A C 1
ATOM 1553 O O . LEU A 1 195 ? -0.507 1.316 -4.014 1.00 98.06 195 LEU A O 1
ATOM 1557 N N . PHE A 1 196 ? -1.727 1.791 -5.830 1.00 96.81 196 PHE A N 1
ATOM 1558 C CA . PHE A 1 196 ? -0.674 1.511 -6.797 1.00 96.81 196 PHE A CA 1
ATOM 1559 C C . PHE A 1 196 ? -0.099 2.834 -7.277 1.00 96.81 196 PHE A C 1
ATOM 1561 O O . PHE A 1 196 ? -0.850 3.702 -7.718 1.00 96.81 196 PHE A O 1
ATOM 1568 N N . VAL A 1 197 ? 1.214 2.994 -7.192 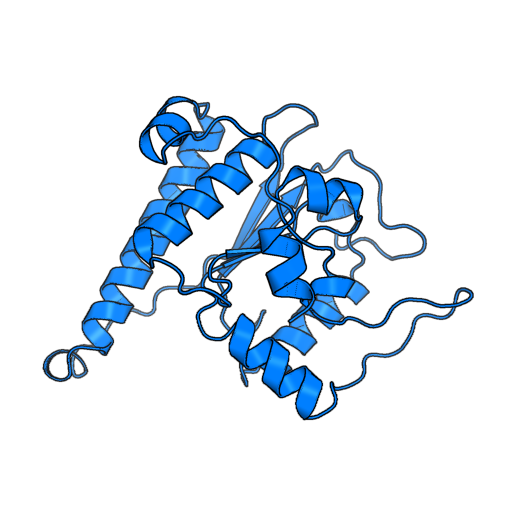1.00 96.06 197 VAL A N 1
ATOM 1569 C CA . VAL A 1 197 ? 1.924 4.197 -7.618 1.00 96.06 197 VAL A CA 1
ATOM 1570 C C . VAL A 1 197 ? 2.940 3.796 -8.675 1.00 96.06 197 VAL A C 1
ATOM 1572 O O . VAL A 1 197 ? 3.569 2.744 -8.579 1.00 96.06 197 VAL A O 1
ATOM 1575 N N . GLY A 1 198 ? 3.066 4.594 -9.728 1.00 91.62 198 GLY A N 1
ATOM 1576 C CA . GLY A 1 198 ? 4.067 4.329 -10.751 1.00 91.62 198 GLY A CA 1
ATOM 1577 C C . GLY A 1 198 ? 4.009 5.299 -11.916 1.00 91.62 198 GLY A C 1
ATOM 1578 O O . GLY A 1 198 ? 3.235 6.258 -11.936 1.00 91.62 198 GLY A O 1
ATOM 1579 N N . ASP A 1 199 ? 4.857 5.031 -12.893 1.00 86.69 199 ASP A N 1
ATOM 1580 C CA . ASP A 1 199 ? 4.939 5.762 -14.148 1.00 86.69 199 ASP A CA 1
ATOM 1581 C C . ASP A 1 199 ? 4.712 4.800 -15.319 1.00 86.69 199 ASP A C 1
ATOM 1583 O O . ASP A 1 199 ? 5.454 3.836 -15.489 1.00 86.69 199 ASP A O 1
ATOM 1587 N N . LEU A 1 200 ? 3.689 5.075 -16.130 1.00 74.81 200 LEU A N 1
ATOM 1588 C CA . LEU A 1 200 ? 3.328 4.277 -17.308 1.00 74.81 200 LEU A CA 1
ATOM 1589 C C . LEU A 1 200 ? 4.466 4.151 -18.331 1.00 74.81 200 LEU A C 1
ATOM 1591 O O . LEU A 1 200 ? 4.453 3.229 -19.141 1.00 74.81 200 LEU A O 1
ATOM 1595 N N . LEU A 1 201 ? 5.416 5.090 -18.328 1.00 75.25 201 LEU A N 1
ATOM 1596 C CA . LEU A 1 201 ? 6.528 5.136 -19.279 1.00 75.25 201 LEU A CA 1
ATOM 1597 C C . LEU A 1 201 ? 7.818 4.506 -18.730 1.00 75.25 201 LEU A C 1
ATOM 1599 O O . LEU A 1 201 ? 8.852 4.554 -19.397 1.00 75.25 201 LEU A O 1
ATOM 1603 N N . GLN A 1 202 ? 7.777 3.939 -17.521 1.00 74.69 202 GLN A N 1
ATOM 1604 C CA . GLN A 1 202 ? 8.913 3.240 -16.926 1.00 74.69 202 GLN A CA 1
ATOM 1605 C C . GLN A 1 202 ? 9.041 1.784 -17.404 1.00 74.69 202 GLN A C 1
ATOM 1607 O O . GLN A 1 202 ? 8.270 1.285 -18.223 1.00 74.69 202 GLN A O 1
ATOM 1612 N N . LEU A 1 203 ? 10.093 1.113 -16.925 1.00 75.50 203 LEU A N 1
ATOM 1613 C CA . LEU A 1 203 ? 10.468 -0.231 -17.349 1.00 75.50 203 LEU A CA 1
ATOM 1614 C C . LEU A 1 203 ? 9.388 -1.275 -16.993 1.00 75.50 203 LEU A C 1
ATOM 1616 O O . LEU A 1 203 ? 8.868 -1.255 -15.875 1.00 75.50 203 LEU A O 1
ATOM 1620 N N . PRO A 1 204 ? 9.098 -2.230 -17.900 1.00 80.69 204 PRO A N 1
ATOM 1621 C CA . PRO A 1 204 ? 8.247 -3.382 -17.601 1.00 80.69 204 PRO A CA 1
ATOM 1622 C C . PRO A 1 204 ? 8.938 -4.351 -16.619 1.00 80.69 204 PRO A C 1
ATOM 1624 O O . PRO A 1 204 ? 10.149 -4.241 -16.386 1.00 80.69 204 PRO A O 1
ATOM 1627 N N . PRO A 1 205 ? 8.218 -5.344 -16.056 1.00 77.62 205 PRO A N 1
ATOM 1628 C CA . PRO A 1 205 ? 8.836 -6.334 -15.179 1.00 77.62 205 PRO A CA 1
ATOM 1629 C C . PRO A 1 205 ? 9.903 -7.152 -15.920 1.00 77.62 205 PRO A C 1
ATOM 1631 O O . PRO A 1 205 ? 9.710 -7.587 -17.057 1.00 77.62 205 PRO A O 1
ATOM 1634 N N . VAL A 1 206 ? 11.021 -7.425 -15.246 1.00 76.12 206 VAL A N 1
ATOM 1635 C CA . VAL A 1 206 ? 12.083 -8.295 -15.774 1.00 76.12 206 VAL A CA 1
ATOM 1636 C C . VAL A 1 206 ? 11.576 -9.738 -15.808 1.00 76.12 206 VAL A C 1
ATOM 1638 O O . VAL A 1 206 ? 11.156 -10.254 -14.778 1.00 76.12 206 VAL A O 1
ATOM 1641 N N . ASN A 1 207 ? 11.610 -10.385 -16.979 1.00 73.00 207 ASN A N 1
ATOM 1642 C CA . ASN A 1 207 ? 11.171 -11.776 -17.191 1.00 73.00 207 ASN A CA 1
ATOM 1643 C C . ASN A 1 207 ? 9.745 -12.107 -16.690 1.00 73.00 207 ASN A C 1
ATOM 1645 O O . ASN A 1 207 ? 9.419 -13.268 -16.463 1.00 73.00 207 ASN A O 1
ATOM 1649 N N . GLY A 1 208 ? 8.871 -11.106 -16.564 1.00 70.06 208 GLY A N 1
ATOM 1650 C CA . GLY A 1 208 ? 7.483 -11.275 -16.134 1.00 70.06 208 GLY A CA 1
ATOM 1651 C C . GLY A 1 208 ? 6.491 -10.710 -17.144 1.00 70.06 208 GLY A C 1
ATOM 1652 O O . GLY A 1 208 ? 6.851 -9.926 -18.020 1.00 70.06 208 GLY A O 1
ATOM 1653 N N . ARG A 1 209 ? 5.211 -11.078 -17.013 1.00 77.06 209 ARG A N 1
ATOM 1654 C CA . ARG A 1 209 ? 4.134 -10.385 -17.735 1.00 77.06 209 ARG A CA 1
ATOM 1655 C C . ARG A 1 209 ? 3.718 -9.136 -16.950 1.00 77.06 209 ARG A C 1
ATOM 1657 O O . ARG A 1 209 ? 3.515 -9.259 -15.736 1.00 77.06 209 ARG A O 1
ATOM 1664 N N . PRO A 1 210 ? 3.589 -7.966 -17.600 1.00 77.81 210 PRO A N 1
ATOM 1665 C CA . PRO A 1 210 ? 3.087 -6.761 -16.949 1.00 77.81 210 PRO A CA 1
ATOM 1666 C C . PRO A 1 210 ? 1.642 -6.951 -16.468 1.00 77.81 210 PRO A C 1
ATOM 1668 O O . PRO A 1 210 ? 0.925 -7.842 -16.928 1.00 77.81 210 PRO A O 1
ATOM 1671 N N . ILE A 1 211 ? 1.238 -6.135 -15.494 1.00 75.56 211 ILE A N 1
ATOM 1672 C CA . ILE A 1 211 ? -0.130 -6.123 -14.948 1.00 75.56 211 ILE A CA 1
ATOM 1673 C C . ILE A 1 211 ? -1.128 -5.496 -15.940 1.00 75.56 211 ILE A C 1
ATOM 1675 O O . ILE A 1 211 ? -2.311 -5.837 -15.898 1.00 75.56 211 ILE A O 1
ATOM 1679 N N . PHE A 1 212 ? -0.646 -4.609 -16.817 1.00 66.44 212 PHE A N 1
ATOM 1680 C CA . PHE A 1 212 ? -1.417 -3.858 -17.809 1.00 66.44 212 PHE A CA 1
ATOM 1681 C C . PHE A 1 212 ? -0.946 -4.173 -19.228 1.00 66.44 212 PHE A C 1
ATOM 1683 O O . PHE A 1 212 ? 0.277 -4.394 -19.397 1.00 66.44 212 PHE A O 1
#

InterPro domains:
  IPR010285 DNA helicase Pif1-like, DEAD-box helicase domain [PF05970] (69-207)
  IPR027417 P-loop containing nucleoside triphosphate hydrolase [G3DSA:3.40.50.300] (53-212)
  IPR027417 P-loop containing nucleoside triphosphate hydrolase [SSF52540] (25-207)
  IPR051055 PIF1 DNA helicase [PTHR47642] (25-209)

Radius of gyration: 17.45 Å; chains: 1; bounding box: 45×45×42 Å